Protein AF-A0A4Q3DGG6-F1 (afdb_monomer)

pLDDT: mean 97.11, std 3.35, range [78.25, 98.94]

Solvent-accessible surface area (backbone atoms only — not comparable to full-atom values): 13927 Å²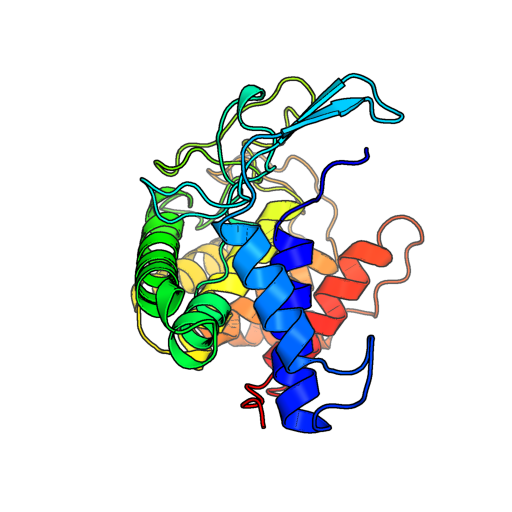 total; per-residue (Å²): 131,91,75,69,56,45,52,57,55,54,52,49,28,52,51,22,30,30,42,7,30,75,71,42,63,54,67,79,90,46,20,21,47,63,49,18,41,53,48,52,49,39,40,62,63,33,63,79,44,75,48,81,50,102,84,44,77,47,52,35,38,24,33,40,41,82,90,69,33,36,66,27,48,45,28,40,48,93,80,68,69,37,21,31,57,44,56,46,48,34,50,56,24,49,50,37,34,74,68,40,56,79,93,48,13,68,54,25,44,47,24,20,56,37,35,60,57,37,52,71,47,32,25,32,93,74,35,38,32,29,22,24,21,18,36,90,82,19,50,61,33,81,42,91,92,43,73,61,24,47,19,24,29,83,56,22,43,42,31,55,26,35,45,10,50,23,28,62,75,63,68,80,50,75,64,37,25,53,42,28,37,25,35,53,50,45,45,51,76,54,33,81,91,60,32,48,57,22,25,44,37,86,61,81,47,73,78,33,68,53,70,45,60,24,49,48,14,22,55,19,27,17,42,57,32,25,83,54,91,59,32,63,56,33,44,49,48,40,71,71,49,74,82,54,72,53,86,93,48,24,64,63,22,32,51,34,33,54,51,25,50,28,51,73,67,70,66,62,73,93,41,71,63,108

Sequence (274 aa):
EETPAPDGEEYFVMALYFASGRWGNGKGIYNYHAWADKILTAIRHHPYKSGKTKFGNRNISAMVNEAHKMIRFVPGIDGGDFTDPSYHLPAFYELWSRWGPKADRAFWAAAADSSRNYFQKATNPETGLAPDYGNFDGTPHYVEWNKSAVNFSFDSWRTASNWSVDWSWWHKDPREQQLSNKIQTFFALKGIDSYGCQFTLDGRETLDNRHAGGLIASNAVTALAADNPFAKNYVAALWNAPVPQILVERYYDGLLYLMSMLHCSGRYRIYQPK

Nearest PDB structures (foldseek):
  6g09-assembly1_A  TM=9.887E-01  e=1.352E-28  Teredinibacter turnerae T7901
  6g0n-assembly1_A  TM=9.883E-01  e=2.400E-28  Teredinibacter turnerae T7901
  6shy-assembly2_B  TM=9.379E-01  e=6.039E-26  Paenibacillus barcinonensis
  6srd-assembly2_B  TM=9.387E-01  e=1.253E-25  Paenibacillus barcinonensis
  6sud-assembly2_B  TM=9.429E-01  e=1.714E-25  Paenibacillus barcinonensis

Structure (mmCIF, N/CA/C/O backbone):
data_AF-A0A4Q3DGG6-F1
#
_entry.id   AF-A0A4Q3DGG6-F1
#
loop_
_atom_site.group_PDB
_atom_site.id
_atom_site.type_symbol
_atom_site.label_atom_id
_atom_site.label_alt_id
_atom_site.label_comp_id
_atom_site.label_asym_id
_atom_site.label_entity_id
_atom_site.label_seq_id
_atom_site.pdbx_PDB_ins_code
_atom_site.Cartn_x
_atom_site.Cartn_y
_atom_site.Cartn_z
_atom_site.occupancy
_atom_site.B_iso_or_equiv
_atom_site.auth_seq_id
_atom_site.auth_comp_id
_atom_site.auth_asym_id
_atom_site.auth_atom_id
_atom_site.pdbx_PDB_model_num
ATOM 1 N N . GLU A 1 1 ? 10.151 17.911 -6.060 1.00 81.75 1 GLU A N 1
ATOM 2 C CA . GLU A 1 1 ? 11.040 16.744 -5.963 1.00 81.75 1 GLU A CA 1
ATOM 3 C C . GLU A 1 1 ? 11.194 16.111 -7.350 1.00 81.75 1 GLU A C 1
ATOM 5 O O . GLU A 1 1 ? 10.295 16.290 -8.166 1.00 81.75 1 GLU A O 1
ATOM 10 N N . GLU A 1 2 ? 12.328 15.469 -7.648 1.00 85.44 2 GLU A N 1
ATOM 11 C CA . GLU A 1 2 ? 12.555 14.686 -8.886 1.00 85.44 2 GLU A CA 1
ATOM 12 C C . GLU A 1 2 ? 12.882 13.208 -8.581 1.00 85.44 2 GLU A C 1
ATOM 14 O O . GLU A 1 2 ? 13.130 12.427 -9.498 1.00 85.44 2 GLU A O 1
ATOM 19 N N . THR A 1 3 ? 12.863 12.808 -7.304 1.00 89.19 3 THR A N 1
ATOM 20 C CA . THR A 1 3 ? 12.853 11.400 -6.894 1.00 89.19 3 THR A CA 1
ATOM 21 C C . THR A 1 3 ? 11.432 10.824 -6.903 1.00 89.19 3 THR A C 1
ATOM 23 O O . THR A 1 3 ? 10.483 11.542 -6.582 1.00 89.19 3 THR A O 1
ATOM 26 N N . PRO A 1 4 ? 11.274 9.537 -7.242 1.00 94.00 4 PRO A N 1
ATOM 27 C CA . PRO A 1 4 ? 9.979 8.862 -7.250 1.00 94.00 4 PRO A CA 1
ATOM 28 C C . PRO A 1 4 ? 9.482 8.521 -5.835 1.00 94.00 4 PRO A C 1
ATOM 30 O O . PRO A 1 4 ? 10.284 8.434 -4.900 1.00 94.00 4 PRO A O 1
ATOM 33 N N . ALA A 1 5 ? 8.172 8.292 -5.725 1.00 96.81 5 ALA A N 1
ATOM 34 C CA . ALA A 1 5 ? 7.508 7.643 -4.595 1.00 96.81 5 ALA A CA 1
ATOM 35 C C . ALA A 1 5 ? 7.192 6.195 -5.023 1.00 96.81 5 ALA A C 1
ATOM 37 O O . ALA A 1 5 ? 6.355 6.025 -5.912 1.00 96.81 5 ALA A O 1
ATOM 38 N N . PRO A 1 6 ? 7.898 5.179 -4.485 1.00 98.56 6 PRO A N 1
ATOM 39 C CA . PRO A 1 6 ? 7.891 3.825 -5.035 1.00 98.56 6 PRO A CA 1
ATOM 40 C C . PRO A 1 6 ? 6.523 3.156 -5.159 1.00 98.56 6 PRO A C 1
ATOM 42 O O . PRO A 1 6 ? 6.333 2.414 -6.120 1.00 98.56 6 PRO A O 1
ATOM 45 N N . ASP A 1 7 ? 5.559 3.444 -4.280 1.00 98.69 7 ASP A N 1
ATOM 46 C CA . ASP A 1 7 ? 4.184 2.939 -4.408 1.00 98.69 7 ASP A CA 1
ATOM 47 C C . ASP A 1 7 ? 3.559 3.293 -5.765 1.00 98.69 7 ASP A C 1
ATOM 49 O O . ASP A 1 7 ? 2.878 2.471 -6.385 1.00 98.69 7 ASP A O 1
ATOM 53 N N . GLY A 1 8 ? 3.854 4.482 -6.291 1.00 98.62 8 GLY A N 1
ATOM 54 C CA . GLY A 1 8 ? 3.473 4.885 -7.640 1.00 98.62 8 GLY A CA 1
ATOM 55 C C . GLY A 1 8 ? 3.970 3.902 -8.702 1.00 98.62 8 GLY A C 1
ATOM 56 O O . GLY A 1 8 ? 3.179 3.417 -9.517 1.00 98.62 8 GLY A O 1
ATOM 57 N N . GLU A 1 9 ? 5.262 3.567 -8.697 1.00 98.81 9 GLU A N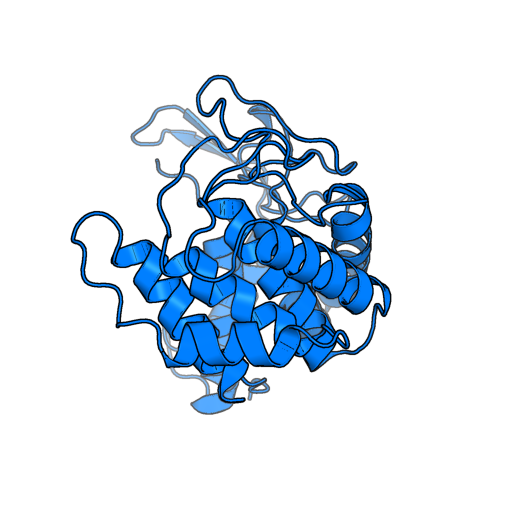 1
ATOM 58 C CA . GLU A 1 9 ? 5.837 2.586 -9.620 1.00 98.81 9 GLU A CA 1
ATOM 59 C C . GLU A 1 9 ? 5.247 1.181 -9.448 1.00 98.81 9 GLU A C 1
ATOM 61 O O . GLU A 1 9 ? 5.008 0.501 -10.450 1.00 98.81 9 GLU A O 1
ATOM 66 N N . GLU A 1 10 ? 4.949 0.755 -8.220 1.00 98.94 10 GLU A N 1
ATOM 67 C CA . GLU A 1 10 ? 4.315 -0.539 -7.952 1.00 98.94 10 GLU A CA 1
ATOM 68 C C . GLU A 1 10 ? 2.914 -0.622 -8.581 1.00 98.94 10 GLU A C 1
ATOM 70 O O . GLU A 1 10 ? 2.590 -1.578 -9.300 1.00 98.94 10 GLU A O 1
ATOM 75 N N . TYR A 1 11 ? 2.095 0.419 -8.404 1.00 98.88 11 TYR A N 1
ATOM 76 C CA . TYR A 1 11 ? 0.781 0.508 -9.041 1.00 98.88 11 TYR A CA 1
ATOM 77 C C . TYR A 1 11 ? 0.879 0.655 -10.566 1.00 98.88 11 TYR A C 1
ATOM 79 O O . TYR A 1 11 ? 0.078 0.040 -11.277 1.00 98.88 11 TYR A O 1
ATOM 87 N N . PHE A 1 12 ? 1.862 1.394 -11.098 1.00 98.88 12 PHE A N 1
ATOM 88 C CA . PHE A 1 12 ? 2.088 1.480 -12.546 1.00 98.88 12 PHE A CA 1
ATOM 89 C C . PHE A 1 12 ? 2.406 0.115 -13.152 1.00 98.88 12 PHE A C 1
ATOM 91 O O . PHE A 1 12 ? 1.777 -0.273 -14.140 1.00 98.88 12 PHE A O 1
ATOM 98 N N . VAL A 1 13 ? 3.343 -0.635 -12.564 1.00 98.88 13 VAL A N 1
ATOM 99 C CA . VAL A 1 13 ? 3.694 -1.984 -13.028 1.00 98.88 13 VAL A CA 1
ATOM 100 C C . VAL A 1 13 ? 2.461 -2.881 -13.026 1.00 98.88 13 VAL A C 1
ATOM 102 O O . VAL A 1 13 ? 2.162 -3.531 -14.033 1.00 98.88 13 VAL A O 1
ATOM 105 N N . MET A 1 14 ? 1.713 -2.905 -11.920 1.00 98.88 14 MET A N 1
ATOM 106 C CA . MET A 1 14 ? 0.567 -3.799 -11.805 1.00 98.88 14 MET A CA 1
ATOM 107 C C . MET A 1 14 ? -0.557 -3.431 -12.782 1.00 98.88 14 MET A C 1
ATOM 109 O O . MET A 1 14 ? -1.105 -4.305 -13.462 1.00 98.88 14 MET A O 1
ATOM 113 N N . ALA A 1 15 ? -0.857 -2.137 -12.920 1.00 98.81 15 ALA A N 1
ATOM 114 C CA . ALA A 1 15 ? -1.844 -1.646 -13.873 1.00 98.81 15 ALA A CA 1
ATOM 115 C C . ALA A 1 15 ? -1.456 -1.966 -15.326 1.00 98.81 15 ALA A C 1
ATOM 117 O O . ALA A 1 15 ? -2.324 -2.336 -16.116 1.00 98.81 15 ALA A O 1
ATOM 118 N N . LEU A 1 16 ? -0.169 -1.886 -15.681 1.00 98.94 16 LEU A N 1
ATOM 119 C CA . LEU A 1 16 ? 0.326 -2.235 -17.015 1.00 98.94 16 LEU A CA 1
ATOM 120 C C . LEU A 1 16 ? 0.215 -3.740 -17.305 1.00 98.94 16 LEU A C 1
ATOM 122 O O . LEU A 1 16 ? -0.245 -4.121 -18.384 1.00 98.94 16 LEU A O 1
ATOM 126 N N . TYR A 1 17 ? 0.551 -4.610 -16.349 1.00 98.88 17 TYR A N 1
ATOM 127 C CA . TYR A 1 17 ? 0.298 -6.049 -16.495 1.00 98.88 17 TYR A CA 1
ATOM 128 C C . TYR A 1 17 ? -1.199 -6.340 -16.686 1.00 98.88 17 TYR A C 1
ATOM 130 O O . TYR A 1 17 ? -1.569 -7.093 -17.590 1.00 98.88 17 TYR A O 1
ATOM 138 N N . PHE A 1 18 ? -2.079 -5.703 -15.908 1.00 98.88 18 PHE A N 1
ATOM 139 C CA . PHE A 1 18 ? -3.526 -5.852 -16.093 1.00 98.88 18 PHE A CA 1
ATOM 140 C C . PHE A 1 18 ? -4.015 -5.290 -17.433 1.00 98.88 18 PHE A C 1
ATOM 142 O O . PHE A 1 18 ? -4.874 -5.906 -18.065 1.00 98.88 18 PHE A O 1
ATOM 149 N N . ALA A 1 19 ? -3.457 -4.177 -17.913 1.00 98.81 19 ALA A N 1
ATOM 150 C CA . ALA A 1 19 ? -3.763 -3.626 -19.232 1.00 98.81 19 ALA A CA 1
ATOM 151 C C . ALA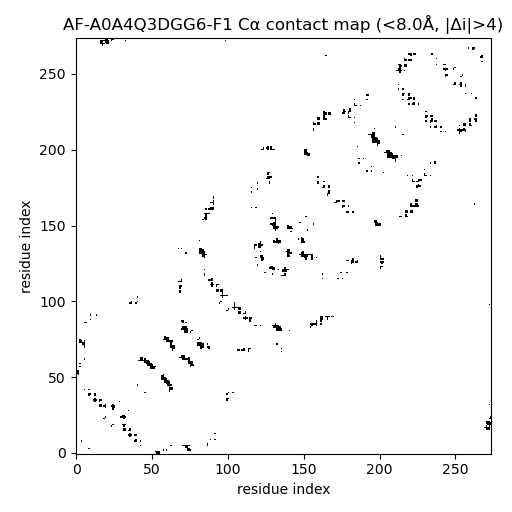 A 1 19 ? -3.382 -4.605 -20.354 1.00 98.81 19 ALA A C 1
ATOM 153 O O . ALA A 1 19 ? -4.203 -4.858 -21.236 1.00 98.81 19 ALA A O 1
ATOM 154 N N . SER A 1 20 ? -2.205 -5.239 -20.269 1.00 98.69 20 SER A N 1
ATOM 155 C CA . SER A 1 20 ? -1.812 -6.336 -21.169 1.00 98.69 20 SER A CA 1
ATOM 156 C C . SER A 1 20 ? -2.845 -7.470 -21.153 1.00 98.69 20 SER A C 1
ATOM 158 O O . SER A 1 20 ? -3.309 -7.913 -22.205 1.00 98.69 20 SER A O 1
ATOM 160 N N . GLY A 1 21 ? -3.290 -7.897 -19.969 1.00 98.50 21 GLY A N 1
ATOM 161 C CA . GLY A 1 21 ? -4.278 -8.969 -19.841 1.00 98.50 21 GLY A CA 1
ATOM 162 C C . GLY A 1 21 ? -5.648 -8.620 -20.424 1.00 98.50 21 GLY A C 1
ATOM 163 O O 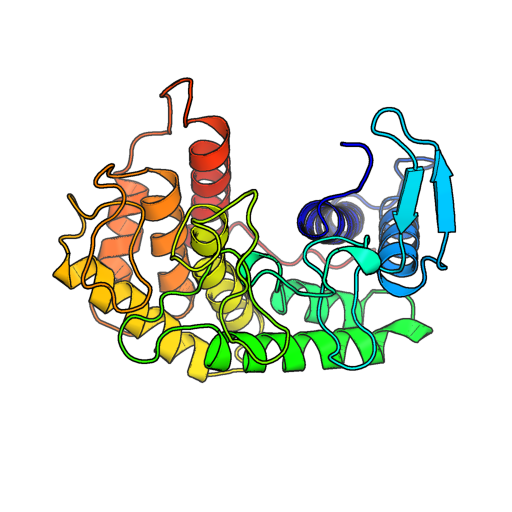. GLY A 1 21 ? -6.280 -9.426 -21.115 1.00 98.50 21 GLY A O 1
ATOM 164 N N . ARG A 1 22 ? -6.115 -7.390 -20.193 1.00 98.31 22 ARG A N 1
ATOM 165 C CA . ARG A 1 22 ? -7.431 -6.940 -20.666 1.00 98.31 22 ARG A CA 1
ATOM 166 C C . ARG A 1 22 ? -7.447 -6.614 -22.151 1.00 98.31 22 ARG A C 1
ATOM 168 O O . ARG A 1 22 ? -8.387 -7.010 -22.840 1.00 98.31 22 ARG A O 1
ATOM 175 N N . TRP A 1 23 ? -6.432 -5.914 -22.640 1.00 98.44 23 TRP A N 1
ATOM 176 C CA . TRP A 1 23 ? -6.459 -5.267 -23.953 1.00 98.44 23 TRP A CA 1
ATOM 177 C C . TRP A 1 23 ? -5.407 -5.798 -24.931 1.00 98.44 23 TRP A C 1
ATOM 179 O O . TRP A 1 23 ? -5.490 -5.502 -26.119 1.00 98.44 23 TRP A O 1
ATOM 189 N N . GLY A 1 24 ? -4.472 -6.635 -24.476 1.00 98.31 24 GLY A N 1
ATOM 190 C CA . GLY A 1 24 ? -3.315 -7.047 -25.270 1.00 98.31 24 GLY A CA 1
ATOM 191 C C . GLY A 1 24 ? -2.273 -5.932 -25.389 1.00 98.31 24 GLY A C 1
ATOM 192 O O . GLY A 1 24 ? -2.461 -4.828 -24.885 1.00 98.31 24 GLY A O 1
ATOM 193 N N . ASN A 1 25 ? -1.155 -6.222 -26.054 1.00 98.62 25 ASN A N 1
ATOM 194 C CA . ASN A 1 25 ? -0.031 -5.293 -26.176 1.00 98.62 25 ASN A CA 1
ATOM 195 C C . ASN A 1 25 ? -0.049 -4.556 -27.523 1.00 98.62 25 ASN A C 1
ATOM 197 O O . ASN A 1 25 ? -0.099 -5.179 -28.584 1.00 98.62 25 ASN A O 1
ATOM 201 N N . GLY A 1 26 ? 0.025 -3.225 -27.474 1.00 97.88 26 GLY A N 1
ATOM 202 C CA . GLY A 1 26 ? 0.207 -2.359 -28.639 1.00 97.88 26 GLY A CA 1
ATOM 203 C C . GLY A 1 26 ? 1.683 -2.139 -29.001 1.00 97.88 26 GLY A C 1
ATOM 204 O O . GLY A 1 26 ? 2.562 -2.933 -28.672 1.00 97.88 26 GLY A O 1
ATOM 205 N N . LYS A 1 27 ? 1.975 -1.023 -29.682 1.00 97.69 27 LYS A N 1
ATOM 206 C CA . LYS A 1 27 ? 3.342 -0.600 -30.046 1.00 97.69 27 LYS A CA 1
ATOM 207 C C . LYS A 1 27 ? 3.827 0.548 -29.154 1.00 97.69 27 LYS A C 1
ATOM 209 O O . LYS A 1 27 ? 3.023 1.306 -28.615 1.00 97.69 27 LYS A O 1
ATOM 214 N N . GLY A 1 28 ? 5.147 0.721 -29.052 1.00 97.44 28 GLY A N 1
ATOM 215 C CA . GLY A 1 28 ? 5.758 1.849 -28.339 1.00 97.44 28 GLY A CA 1
ATOM 216 C C . GLY A 1 28 ? 5.342 1.901 -26.868 1.00 97.44 28 GLY A C 1
ATOM 217 O O . GLY A 1 28 ? 5.496 0.918 -26.147 1.00 97.44 28 GLY A O 1
ATOM 218 N N . ILE A 1 29 ? 4.793 3.036 -26.427 1.00 97.75 29 ILE A N 1
ATOM 219 C CA . ILE A 1 29 ? 4.310 3.220 -25.046 1.00 97.75 29 ILE A CA 1
ATOM 220 C C . ILE A 1 29 ? 3.084 2.363 -24.696 1.00 97.75 29 ILE A C 1
ATOM 222 O O . ILE A 1 29 ? 2.804 2.156 -23.523 1.00 97.75 29 ILE A O 1
ATOM 226 N N . TYR A 1 30 ? 2.385 1.818 -25.697 1.00 98.06 30 TYR A N 1
ATOM 227 C CA . TYR A 1 30 ? 1.222 0.945 -25.502 1.00 98.06 30 TYR A CA 1
ATOM 228 C C . TYR A 1 30 ? 1.581 -0.546 -25.475 1.00 98.06 30 TYR A C 1
ATOM 230 O O . TYR A 1 30 ? 0.691 -1.390 -25.399 1.00 98.06 30 TYR A O 1
ATOM 238 N N . ASN A 1 31 ? 2.868 -0.903 -25.546 1.00 98.50 31 ASN A N 1
ATOM 239 C CA . ASN A 1 31 ? 3.298 -2.265 -25.242 1.00 98.50 31 ASN A CA 1
ATOM 240 C C . ASN A 1 31 ? 3.355 -2.447 -23.716 1.00 98.50 31 ASN A C 1
ATOM 242 O O . ASN A 1 31 ? 4.422 -2.340 -23.109 1.00 98.50 31 ASN A O 1
ATOM 246 N N . TYR A 1 32 ? 2.187 -2.640 -23.098 1.00 98.81 32 TYR A N 1
ATOM 247 C CA . TYR A 1 32 ? 2.027 -2.584 -21.645 1.00 98.81 32 TYR A CA 1
ATOM 248 C C . TYR A 1 32 ? 2.903 -3.600 -20.915 1.00 98.81 32 TYR A C 1
ATOM 250 O O . TYR A 1 32 ? 3.570 -3.239 -19.951 1.00 98.81 32 TYR A O 1
ATOM 258 N N . HIS A 1 33 ? 2.961 -4.842 -21.404 1.00 98.62 33 HIS A N 1
ATOM 259 C CA . HIS A 1 33 ? 3.774 -5.894 -20.799 1.00 98.62 33 HIS A CA 1
ATOM 260 C C . HIS A 1 33 ? 5.265 -5.529 -20.800 1.00 98.62 33 HIS A C 1
ATOM 262 O O . HIS A 1 33 ? 5.918 -5.600 -19.763 1.00 98.62 33 HIS A O 1
ATOM 268 N N . ALA A 1 34 ? 5.788 -5.050 -21.934 1.00 98.44 34 ALA A N 1
ATOM 269 C CA . ALA A 1 34 ? 7.191 -4.653 -22.026 1.00 98.44 34 ALA A CA 1
ATOM 270 C C . ALA A 1 34 ? 7.530 -3.467 -21.106 1.00 98.44 34 ALA A C 1
ATOM 272 O O . ALA A 1 34 ? 8.629 -3.409 -20.554 1.00 98.44 34 ALA A O 1
ATOM 273 N N . TRP A 1 35 ? 6.602 -2.520 -20.923 1.00 98.75 35 TRP A N 1
ATOM 274 C CA . TRP A 1 35 ? 6.795 -1.421 -19.975 1.00 98.75 35 TRP A CA 1
ATOM 275 C C . TRP A 1 35 ? 6.691 -1.866 -18.520 1.00 98.75 35 TRP A C 1
ATOM 277 O O . TRP A 1 35 ? 7.496 -1.403 -17.716 1.00 98.75 35 TRP A O 1
ATOM 287 N N . ALA A 1 36 ? 5.778 -2.784 -18.195 1.00 98.81 36 ALA A N 1
ATOM 288 C CA . ALA A 1 36 ? 5.693 -3.380 -16.865 1.00 98.81 36 ALA A CA 1
ATOM 289 C C . ALA A 1 36 ? 7.015 -4.067 -16.495 1.00 98.81 36 ALA A C 1
ATOM 291 O O . ALA A 1 36 ? 7.603 -3.731 -15.471 1.00 98.81 36 ALA A O 1
ATOM 292 N N . ASP A 1 37 ? 7.542 -4.927 -17.375 1.00 98.75 37 ASP A N 1
ATOM 293 C CA . ASP A 1 37 ? 8.832 -5.597 -17.176 1.00 98.75 37 ASP A CA 1
ATOM 294 C C . ASP A 1 37 ? 9.977 -4.593 -17.018 1.00 98.75 37 ASP A C 1
ATOM 296 O O . ASP A 1 37 ? 10.785 -4.706 -16.099 1.00 98.75 37 ASP A O 1
ATOM 300 N N . LYS A 1 38 ? 10.039 -3.573 -17.883 1.00 98.75 38 LYS A N 1
ATOM 301 C CA . LYS A 1 38 ? 11.100 -2.562 -17.836 1.00 98.75 38 LYS A CA 1
ATOM 302 C C . LYS A 1 38 ? 11.092 -1.775 -16.526 1.00 98.75 38 LYS A C 1
ATOM 304 O O . LYS A 1 38 ? 12.158 -1.546 -15.955 1.00 98.75 38 LYS A O 1
ATOM 309 N N . ILE A 1 39 ? 9.916 -1.339 -16.074 1.00 98.81 39 ILE A N 1
ATOM 310 C CA . ILE A 1 39 ? 9.780 -0.588 -14.822 1.00 98.81 39 ILE A CA 1
ATOM 311 C C . ILE A 1 39 ? 10.087 -1.512 -13.644 1.00 98.81 39 ILE A C 1
ATOM 313 O O . ILE A 1 39 ? 10.908 -1.150 -12.812 1.00 98.81 39 ILE A O 1
ATOM 317 N N . LEU A 1 40 ? 9.540 -2.729 -13.614 1.00 98.88 40 LEU A N 1
ATOM 318 C CA . LEU A 1 40 ? 9.777 -3.688 -12.535 1.00 98.88 40 LEU A CA 1
ATOM 319 C C . LEU A 1 40 ? 11.258 -4.081 -12.402 1.00 98.88 40 LEU A C 1
ATOM 321 O O . LEU A 1 40 ? 11.795 -4.149 -11.296 1.00 98.88 40 LEU A O 1
ATOM 325 N N . THR A 1 41 ? 11.951 -4.275 -13.526 1.00 98.75 41 THR A N 1
ATOM 326 C CA . THR A 1 41 ? 13.407 -4.455 -13.542 1.00 98.75 41 THR A CA 1
ATOM 327 C C . THR A 1 41 ? 14.120 -3.223 -12.987 1.00 98.75 41 THR A C 1
ATOM 329 O O . THR A 1 41 ? 15.079 -3.382 -12.239 1.00 98.75 41 THR A O 1
ATOM 332 N N . ALA A 1 42 ? 13.675 -2.001 -13.297 1.00 98.44 42 ALA A N 1
ATOM 333 C CA . ALA A 1 42 ? 14.276 -0.786 -12.747 1.00 98.44 42 ALA A CA 1
ATOM 334 C C . ALA A 1 42 ? 14.024 -0.635 -11.236 1.00 98.44 42 ALA A C 1
ATOM 336 O O . ALA A 1 42 ? 14.962 -0.309 -10.515 1.00 98.44 42 ALA A O 1
ATOM 337 N N . ILE A 1 43 ? 12.818 -0.945 -10.743 1.00 98.75 43 ILE A N 1
ATOM 338 C CA . ILE A 1 43 ? 12.493 -0.969 -9.304 1.00 98.75 43 ILE A CA 1
ATOM 339 C C . ILE A 1 43 ? 13.548 -1.788 -8.544 1.00 98.75 43 ILE A C 1
ATOM 341 O O . ILE A 1 43 ? 14.058 -1.339 -7.517 1.00 98.75 43 ILE A O 1
ATOM 345 N N . ARG A 1 44 ? 13.930 -2.960 -9.070 1.00 98.50 44 ARG A N 1
ATOM 346 C CA . ARG A 1 44 ? 14.886 -3.861 -8.413 1.00 98.50 44 ARG A CA 1
ATOM 347 C C . ARG A 1 44 ? 16.361 -3.569 -8.708 1.00 98.50 44 ARG A C 1
ATOM 349 O O . ARG A 1 44 ? 17.190 -3.663 -7.811 1.00 98.50 44 ARG A O 1
ATOM 356 N N . HIS A 1 45 ? 16.696 -3.246 -9.954 1.00 98.25 45 HIS A N 1
ATOM 357 C CA . HIS A 1 45 ? 18.080 -3.239 -10.450 1.00 98.25 45 HIS A CA 1
ATOM 358 C C . HIS A 1 45 ? 18.602 -1.853 -10.821 1.00 98.25 45 HIS A C 1
ATOM 360 O O . HIS A 1 45 ? 19.656 -1.756 -11.453 1.00 98.25 45 HIS A O 1
ATOM 366 N N . HIS A 1 46 ? 17.891 -0.769 -10.486 1.00 97.00 46 HIS A N 1
ATOM 367 C CA . HIS A 1 46 ? 18.408 0.568 -10.763 1.00 97.00 46 HIS A CA 1
ATOM 368 C C . HIS A 1 46 ? 19.764 0.749 -10.054 1.00 97.00 46 HIS A C 1
ATOM 370 O O . HIS A 1 46 ? 19.835 0.652 -8.826 1.00 97.00 46 HIS A O 1
ATOM 376 N N . PRO A 1 47 ? 20.855 1.010 -10.797 1.00 95.25 47 PRO A N 1
ATOM 377 C CA . PRO A 1 47 ? 22.169 1.135 -10.190 1.00 95.25 47 PRO A CA 1
ATOM 378 C C . PRO A 1 47 ? 22.228 2.403 -9.343 1.00 95.25 47 PRO A C 1
ATOM 380 O O . PRO A 1 47 ? 21.485 3.357 -9.585 1.00 95.25 47 PRO A O 1
ATOM 383 N N . TYR A 1 48 ? 23.155 2.455 -8.392 1.00 94.81 48 TYR A N 1
ATOM 384 C CA . TYR A 1 48 ? 23.422 3.704 -7.693 1.00 94.81 48 TYR A CA 1
ATOM 385 C C . TYR A 1 48 ? 23.824 4.791 -8.703 1.00 94.81 48 TYR A C 1
ATOM 387 O O . TYR A 1 48 ? 24.736 4.595 -9.512 1.00 94.81 48 TYR A O 1
ATOM 395 N N . LYS A 1 49 ? 23.134 5.932 -8.682 1.00 94.19 49 LYS A N 1
ATOM 396 C CA . LYS A 1 49 ? 23.423 7.088 -9.535 1.00 94.19 49 LYS A CA 1
ATOM 397 C C . LYS A 1 49 ? 23.405 8.362 -8.717 1.00 94.19 49 LYS A C 1
ATOM 399 O O . LYS A 1 49 ? 22.453 8.611 -7.984 1.00 94.19 49 LYS A O 1
ATOM 404 N N . SER A 1 50 ? 24.421 9.189 -8.935 1.00 94.44 50 SER A N 1
ATOM 405 C CA . SER A 1 50 ? 24.475 10.567 -8.462 1.00 94.44 50 SER A CA 1
ATOM 406 C C . SER A 1 50 ? 24.223 11.518 -9.627 1.00 94.44 50 SER A C 1
ATOM 408 O O . SER A 1 50 ? 24.764 11.319 -10.718 1.00 94.44 50 SER A O 1
ATOM 410 N N . GLY A 1 51 ? 23.400 12.542 -9.423 1.00 92.00 51 GLY A N 1
ATOM 411 C CA . GLY A 1 51 ? 23.092 13.512 -10.468 1.00 92.00 51 GLY A CA 1
ATOM 412 C C . GLY A 1 51 ? 22.458 14.792 -9.944 1.00 92.00 51 GLY A C 1
ATOM 413 O O . GLY A 1 51 ? 21.862 14.826 -8.867 1.00 92.00 51 GLY A O 1
ATOM 414 N N . LYS A 1 52 ? 22.589 15.865 -10.729 1.00 94.44 52 LYS A N 1
ATOM 415 C CA . LYS A 1 52 ? 21.953 17.152 -10.441 1.00 94.44 52 LYS A CA 1
ATOM 416 C C . LYS A 1 52 ? 20.479 17.109 -10.842 1.00 94.44 52 LYS A C 1
ATOM 418 O O . LYS A 1 52 ? 20.159 16.783 -11.981 1.00 94.44 52 LYS A O 1
ATOM 423 N N . THR A 1 53 ? 19.617 17.503 -9.917 1.00 92.69 53 THR A N 1
ATOM 424 C CA . THR A 1 53 ? 18.175 17.705 -10.111 1.00 92.69 53 THR A CA 1
ATOM 425 C C . THR A 1 53 ? 17.839 19.189 -9.972 1.00 92.69 53 THR A C 1
ATOM 427 O O . THR A 1 53 ? 18.674 19.992 -9.531 1.00 92.69 53 THR A O 1
ATOM 430 N N . LYS A 1 54 ? 16.596 19.571 -10.272 1.00 93.44 54 LYS A N 1
ATOM 431 C CA . LYS A 1 54 ? 16.074 20.915 -9.950 1.00 93.44 54 LYS A CA 1
ATOM 432 C C . LYS A 1 54 ? 16.100 21.227 -8.450 1.00 93.44 54 LYS A C 1
ATOM 434 O O . LYS A 1 54 ? 16.068 22.395 -8.077 1.00 93.44 54 LYS A O 1
ATOM 439 N N . PHE A 1 55 ? 16.195 20.203 -7.603 1.00 89.75 55 PHE A N 1
ATOM 440 C CA . PHE A 1 55 ? 16.183 20.303 -6.143 1.00 89.75 55 PHE A CA 1
ATOM 441 C C . PHE A 1 55 ? 17.565 20.034 -5.518 1.00 89.75 55 PHE A C 1
ATOM 443 O O . PHE A 1 55 ? 17.669 19.736 -4.327 1.00 89.75 55 PHE A O 1
ATOM 450 N N . GLY A 1 56 ? 18.635 20.143 -6.316 1.00 90.38 56 GLY A N 1
ATOM 451 C CA . GLY A 1 56 ? 20.019 19.906 -5.900 1.00 90.38 56 GLY A CA 1
ATOM 452 C C . GLY A 1 56 ? 20.542 18.536 -6.327 1.00 90.38 56 GLY A C 1
ATOM 453 O O . GLY A 1 56 ? 19.911 17.830 -7.112 1.00 90.38 56 GLY A O 1
ATOM 454 N N . ASN A 1 57 ? 21.718 18.148 -5.844 1.00 92.00 57 ASN A N 1
ATOM 455 C CA . ASN A 1 57 ? 22.223 16.808 -6.130 1.00 92.00 57 ASN A CA 1
ATOM 456 C C . ASN A 1 57 ? 21.361 15.757 -5.418 1.00 92.00 57 ASN A C 1
ATOM 458 O O . ASN A 1 57 ? 20.905 15.960 -4.290 1.00 92.00 57 ASN A O 1
ATOM 462 N N . ARG A 1 58 ? 21.118 14.646 -6.106 1.00 92.00 58 ARG A N 1
ATOM 463 C CA . ARG A 1 58 ? 20.447 13.464 -5.575 1.00 92.00 58 ARG A CA 1
ATOM 464 C C . ARG A 1 58 ? 21.300 12.245 -5.869 1.00 92.00 58 ARG A C 1
ATOM 466 O O . ARG A 1 58 ? 21.883 12.136 -6.947 1.00 92.00 58 ARG A O 1
ATOM 473 N N . ASN A 1 59 ? 21.305 11.334 -4.911 1.00 92.94 59 ASN A N 1
ATOM 474 C CA . ASN A 1 59 ? 21.847 9.999 -5.049 1.00 92.94 59 ASN A CA 1
ATOM 475 C C . ASN A 1 59 ? 20.674 9.033 -4.941 1.00 92.94 59 ASN A C 1
ATOM 477 O O . ASN A 1 59 ? 19.917 9.113 -3.978 1.00 92.94 59 ASN A O 1
ATOM 481 N N . ILE A 1 60 ? 20.486 8.172 -5.934 1.00 94.12 60 ILE A N 1
ATOM 482 C CA . ILE A 1 60 ? 19.378 7.214 -5.973 1.00 94.12 60 ILE A CA 1
ATOM 483 C C . ILE A 1 60 ? 19.897 5.813 -6.269 1.00 94.12 60 ILE A C 1
ATOM 485 O O . ILE A 1 60 ? 20.878 5.650 -6.991 1.00 94.12 60 ILE A O 1
ATOM 489 N N . SER A 1 61 ? 19.216 4.808 -5.737 1.00 95.38 61 SER A N 1
ATOM 490 C CA . SER A 1 61 ? 19.476 3.387 -5.962 1.00 95.38 61 SER A CA 1
ATOM 491 C C . SER A 1 61 ? 18.182 2.673 -6.376 1.00 95.38 61 SER A C 1
ATOM 493 O O . SER A 1 61 ? 17.191 3.317 -6.720 1.00 95.38 61 SER A O 1
ATOM 495 N N . ALA A 1 62 ? 18.185 1.344 -6.353 1.00 97.56 62 ALA A N 1
ATOM 496 C CA . ALA A 1 62 ? 16.978 0.536 -6.463 1.00 97.56 62 ALA A CA 1
ATOM 497 C C . ALA A 1 62 ? 15.927 0.956 -5.421 1.00 97.56 62 ALA A C 1
ATOM 499 O O . ALA A 1 62 ? 16.258 1.395 -4.317 1.00 97.56 62 ALA A O 1
ATOM 500 N N . MET A 1 63 ? 14.654 0.770 -5.748 1.00 98.50 63 MET A N 1
ATOM 501 C CA . MET A 1 63 ? 13.526 1.051 -4.855 1.00 98.50 63 MET A CA 1
ATOM 502 C C . MET A 1 63 ? 13.292 -0.057 -3.832 1.00 98.50 63 MET A C 1
ATOM 504 O O . MET A 1 63 ? 12.432 0.088 -2.979 1.00 98.50 63 MET A O 1
ATOM 508 N N . VAL A 1 64 ? 14.053 -1.149 -3.884 1.00 98.62 64 VAL A N 1
ATOM 509 C CA . VAL A 1 64 ? 13.981 -2.239 -2.907 1.00 98.62 64 VAL A CA 1
ATOM 510 C C . VAL A 1 64 ? 15.287 -2.386 -2.142 1.00 98.62 64 VAL A C 1
ATOM 512 O O . VAL A 1 64 ? 16.380 -2.193 -2.680 1.00 98.62 64 VAL A O 1
ATOM 515 N N . ASN A 1 65 ? 15.178 -2.793 -0.885 1.00 98.31 65 ASN A N 1
ATOM 516 C CA . ASN A 1 65 ? 16.297 -3.278 -0.105 1.00 98.31 65 ASN A CA 1
ATOM 517 C C . ASN A 1 65 ? 16.492 -4.785 -0.356 1.00 98.31 65 ASN A C 1
ATOM 519 O O . ASN A 1 65 ? 15.623 -5.607 -0.053 1.00 98.31 65 ASN A O 1
ATOM 523 N N . GLU A 1 66 ? 17.651 -5.160 -0.902 1.00 97.00 66 GLU A N 1
ATOM 524 C CA . GLU A 1 66 ? 17.964 -6.553 -1.241 1.00 97.00 66 GLU A CA 1
ATOM 525 C C . GLU A 1 66 ? 18.171 -7.452 -0.014 1.00 97.00 66 GLU A C 1
ATOM 527 O O . GLU A 1 66 ? 17.916 -8.649 -0.106 1.00 97.00 66 GLU A O 1
ATOM 532 N N . ALA A 1 67 ? 18.599 -6.936 1.137 1.00 97.56 67 ALA A N 1
ATOM 533 C CA . ALA A 1 67 ? 18.780 -7.767 2.329 1.00 97.56 67 ALA A CA 1
ATOM 534 C C . ALA A 1 67 ? 17.429 -8.138 2.958 1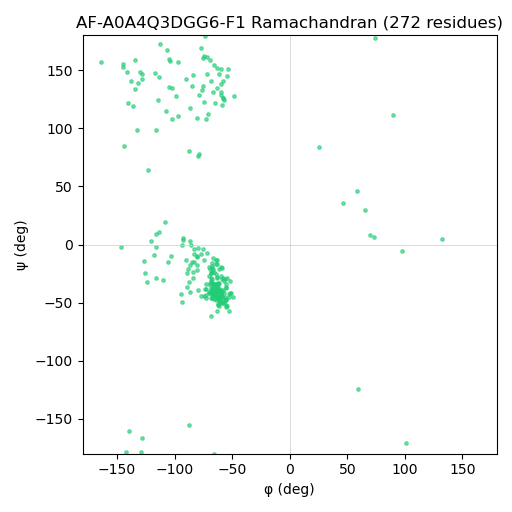.00 97.56 67 ALA A C 1
ATOM 536 O O . ALA A 1 67 ? 17.187 -9.300 3.280 1.00 97.56 67 ALA A O 1
ATOM 537 N N . HIS A 1 68 ? 16.529 -7.160 3.072 1.00 98.44 68 HIS A N 1
ATOM 538 C CA . HIS A 1 68 ? 15.219 -7.334 3.702 1.00 98.44 68 HIS A CA 1
ATOM 539 C C . HIS A 1 68 ? 14.135 -7.847 2.742 1.00 98.44 68 HIS A C 1
ATOM 541 O O . HIS A 1 68 ? 13.117 -8.374 3.194 1.00 98.44 68 HIS A O 1
ATOM 547 N N . LYS A 1 69 ? 14.359 -7.739 1.422 1.00 98.81 69 LYS A N 1
ATOM 548 C CA . LYS A 1 69 ? 13.361 -8.018 0.372 1.00 98.81 69 LYS A CA 1
ATOM 549 C C . LYS A 1 69 ? 12.117 -7.138 0.542 1.00 98.81 69 LYS A C 1
ATOM 551 O O . LYS A 1 69 ? 10.992 -7.620 0.506 1.00 98.81 69 LYS A O 1
ATOM 556 N N . MET A 1 70 ? 12.333 -5.848 0.782 1.00 98.88 70 MET A N 1
ATOM 557 C CA . MET A 1 70 ? 11.272 -4.878 1.068 1.00 98.88 70 MET A CA 1
ATOM 558 C C . MET A 1 70 ? 11.408 -3.665 0.158 1.00 98.88 70 MET A C 1
ATOM 560 O O . MET A 1 70 ? 12.527 -3.284 -0.189 1.00 98.88 70 MET A O 1
ATOM 564 N N . ILE A 1 71 ? 10.281 -3.066 -0.219 1.00 98.88 71 ILE A N 1
ATOM 565 C CA . ILE A 1 71 ? 10.253 -1.762 -0.882 1.00 98.88 71 ILE A CA 1
ATOM 566 C C . ILE A 1 71 ? 10.811 -0.689 0.068 1.00 98.88 71 ILE A C 1
ATOM 568 O O . ILE A 1 71 ? 10.779 -0.852 1.288 1.00 98.88 71 ILE A O 1
ATOM 572 N N . ARG A 1 72 ? 11.382 0.379 -0.475 1.00 98.56 72 ARG A N 1
ATOM 573 C CA . ARG A 1 72 ? 11.875 1.548 0.261 1.00 98.56 72 ARG A CA 1
ATOM 574 C C . ARG A 1 72 ? 10.830 2.653 0.244 1.00 98.56 72 ARG A C 1
ATOM 576 O O . ARG A 1 72 ? 10.047 2.736 -0.694 1.00 98.56 72 ARG A O 1
ATOM 583 N N . PHE A 1 73 ? 10.904 3.560 1.212 1.00 97.69 73 PHE A N 1
ATOM 584 C CA . PHE A 1 73 ? 10.132 4.803 1.181 1.00 97.69 73 PHE A CA 1
ATOM 585 C C . PHE A 1 73 ? 10.563 5.697 0.004 1.00 97.69 73 PHE A C 1
ATOM 587 O O . PHE A 1 73 ? 9.739 6.239 -0.719 1.00 97.69 73 PHE A O 1
ATOM 594 N N . VAL A 1 74 ? 11.873 5.809 -0.238 1.00 95.94 74 VAL A N 1
ATOM 595 C CA . VAL A 1 74 ? 12.453 6.488 -1.408 1.00 95.94 74 VAL A CA 1
ATOM 596 C C . VAL A 1 74 ? 13.725 5.766 -1.863 1.00 95.94 74 VAL A C 1
ATOM 598 O O . VAL A 1 74 ? 14.411 5.150 -1.047 1.00 95.94 74 VAL A O 1
ATOM 601 N N . PRO A 1 75 ? 14.128 5.873 -3.142 1.00 94.12 75 PRO A N 1
ATOM 602 C CA . PRO A 1 75 ? 15.382 5.278 -3.616 1.00 94.12 75 PRO A CA 1
ATOM 603 C C . PRO A 1 75 ? 16.644 6.012 -3.122 1.00 94.12 75 PRO A C 1
ATOM 605 O O . PRO A 1 75 ? 17.760 5.555 -3.380 1.00 94.12 75 PRO A O 1
ATOM 608 N N . GLY A 1 76 ? 16.496 7.162 -2.454 1.00 89.31 76 GLY A N 1
ATOM 609 C CA . GLY A 1 76 ? 17.595 7.958 -1.905 1.00 89.31 76 GLY A CA 1
ATOM 610 C C . GLY A 1 76 ? 18.127 7.405 -0.585 1.00 89.31 76 GLY A C 1
ATOM 611 O O . GLY A 1 76 ? 17.843 7.958 0.473 1.00 89.31 76 GLY A O 1
ATOM 612 N N . ILE A 1 77 ? 18.907 6.324 -0.652 1.00 82.75 77 ILE A N 1
ATOM 613 C CA . ILE A 1 77 ? 19.360 5.564 0.529 1.00 82.75 77 ILE A CA 1
ATOM 614 C C . ILE A 1 77 ? 20.190 6.381 1.530 1.00 82.75 77 ILE A C 1
ATOM 616 O O . ILE A 1 77 ? 20.142 6.105 2.725 1.00 82.75 77 ILE A O 1
ATOM 620 N N . ASP A 1 78 ? 20.875 7.429 1.069 1.00 83.38 78 ASP A N 1
ATOM 621 C CA . ASP A 1 78 ? 21.688 8.311 1.917 1.00 83.38 78 ASP A CA 1
ATOM 622 C C . ASP A 1 78 ? 20.839 9.085 2.951 1.00 83.38 78 ASP A C 1
ATOM 624 O O . ASP A 1 78 ? 21.373 9.613 3.922 1.00 83.38 78 ASP A O 1
ATOM 628 N N . GLY A 1 79 ? 19.517 9.147 2.751 1.00 78.25 79 GLY A N 1
ATOM 629 C CA . GLY A 1 79 ? 18.559 9.796 3.647 1.00 78.25 79 GLY A CA 1
ATOM 630 C C . GLY A 1 79 ? 18.031 8.927 4.793 1.00 78.25 79 GLY A C 1
ATOM 631 O O . GLY A 1 79 ? 17.173 9.411 5.526 1.00 78.25 79 GLY A O 1
ATOM 632 N N . GLY A 1 80 ? 18.505 7.683 4.954 1.00 81.12 80 GLY A N 1
ATOM 633 C CA . GLY A 1 80 ? 18.170 6.837 6.112 1.00 81.12 80 GLY A CA 1
ATOM 634 C C . GLY A 1 80 ? 17.744 5.390 5.827 1.00 81.12 80 GLY A C 1
ATOM 635 O O . GLY A 1 80 ? 17.367 4.725 6.780 1.00 81.12 80 GLY A O 1
ATOM 636 N N . ASP A 1 81 ? 17.790 4.925 4.565 1.00 94.75 81 ASP A N 1
ATOM 637 C CA . ASP A 1 81 ? 17.360 3.591 4.067 1.00 94.75 81 ASP A CA 1
ATOM 638 C C . ASP A 1 81 ? 16.280 2.886 4.927 1.00 94.75 81 ASP A C 1
ATOM 640 O O . ASP A 1 81 ? 16.585 2.043 5.770 1.00 94.75 81 ASP A O 1
ATOM 644 N N . PHE A 1 82 ? 15.010 3.234 4.697 1.00 97.81 82 PHE A N 1
ATOM 645 C CA . PHE A 1 82 ? 13.839 2.743 5.438 1.00 97.81 82 PHE A CA 1
ATOM 646 C C . PHE A 1 82 ? 12.634 2.516 4.501 1.00 97.81 82 PHE A C 1
ATOM 648 O O . PHE A 1 82 ? 12.742 2.692 3.282 1.00 97.81 82 PHE A O 1
ATOM 655 N N . THR A 1 83 ? 11.490 2.102 5.050 1.00 98.81 83 THR A N 1
ATOM 656 C CA . THR A 1 83 ? 10.271 1.745 4.307 1.00 98.81 83 THR A CA 1
ATOM 657 C C . THR A 1 83 ? 9.010 2.451 4.831 1.00 98.81 83 THR A C 1
ATOM 659 O O . THR A 1 83 ? 9.064 3.277 5.739 1.00 98.81 83 THR A O 1
ATOM 662 N N . ASP A 1 84 ? 7.871 2.146 4.225 1.00 98.81 84 ASP A N 1
ATOM 663 C CA . ASP A 1 84 ? 6.545 2.652 4.559 1.00 98.81 84 ASP A CA 1
ATOM 664 C C . ASP A 1 84 ? 5.572 1.462 4.534 1.00 98.81 84 ASP A C 1
ATOM 666 O O . ASP A 1 84 ? 5.438 0.826 3.481 1.00 98.81 84 ASP A O 1
ATOM 670 N N . PRO A 1 85 ? 4.898 1.111 5.651 1.00 98.88 85 PRO A N 1
ATOM 671 C CA . PRO A 1 85 ? 3.970 -0.019 5.698 1.00 98.88 85 PRO A CA 1
ATOM 672 C C . PRO A 1 85 ? 2.901 0.009 4.602 1.00 98.88 85 PRO A C 1
ATOM 674 O O . PRO A 1 85 ? 2.486 -1.047 4.124 1.00 98.88 85 PRO A O 1
ATOM 677 N N . SER A 1 86 ? 2.480 1.193 4.166 1.00 98.94 86 SER A N 1
ATOM 678 C CA . SER A 1 86 ? 1.465 1.361 3.134 1.00 98.94 86 SER A CA 1
ATOM 679 C C . SER A 1 86 ? 1.959 1.058 1.715 1.00 98.94 86 SER A C 1
ATOM 681 O O . SER A 1 86 ? 1.132 0.885 0.816 1.00 98.94 86 SER A O 1
ATOM 683 N N . TYR A 1 87 ? 3.276 0.936 1.504 1.00 98.94 87 TYR A N 1
ATOM 684 C CA . TYR A 1 87 ? 3.874 0.586 0.204 1.00 98.94 87 TYR A CA 1
ATOM 685 C C . TYR A 1 87 ? 4.036 -0.932 0.056 1.00 98.94 87 TYR A C 1
ATOM 687 O O . TYR A 1 87 ? 4.233 -1.455 -1.032 1.00 98.94 87 TYR A O 1
ATOM 695 N N . HIS A 1 88 ? 3.899 -1.696 1.139 1.00 98.94 88 HIS A N 1
ATOM 696 C CA . HIS A 1 88 ? 3.962 -3.149 1.063 1.00 98.94 88 HIS A CA 1
ATOM 697 C C . HIS A 1 88 ? 2.715 -3.718 0.371 1.00 98.94 88 HIS A C 1
ATOM 699 O O . HIS A 1 88 ? 1.610 -3.683 0.917 1.00 98.94 88 HIS A O 1
ATOM 705 N N . LEU A 1 89 ? 2.902 -4.290 -0.823 1.00 98.94 89 LEU A N 1
ATOM 706 C CA . LEU A 1 89 ? 1.833 -4.821 -1.679 1.00 98.94 89 LEU A CA 1
ATOM 707 C C . LEU A 1 89 ? 2.053 -6.311 -2.010 1.00 98.94 89 LEU A C 1
ATOM 709 O O . LEU A 1 89 ? 2.209 -6.668 -3.184 1.00 98.94 89 LEU A O 1
ATOM 713 N N . PRO A 1 90 ? 2.034 -7.226 -1.015 1.00 98.94 90 PRO A N 1
ATOM 714 C CA . PRO A 1 90 ? 2.280 -8.652 -1.255 1.00 98.94 90 PRO A CA 1
ATOM 715 C C . PRO A 1 90 ? 1.328 -9.260 -2.294 1.00 98.94 90 PRO A C 1
ATOM 717 O O . PRO A 1 90 ? 1.756 -10.104 -3.087 1.00 98.94 90 PRO A O 1
ATOM 720 N N . ALA A 1 91 ? 0.103 -8.732 -2.401 1.00 98.88 91 ALA A N 1
ATOM 721 C CA . ALA A 1 91 ? -0.858 -9.135 -3.419 1.00 98.88 91 ALA A CA 1
ATOM 722 C C . ALA A 1 91 ? -0.314 -8.952 -4.848 1.00 98.88 91 ALA A C 1
ATOM 724 O O . ALA A 1 91 ? -0.544 -9.799 -5.716 1.00 98.88 91 ALA A O 1
ATOM 725 N N . PHE A 1 92 ? 0.419 -7.860 -5.093 1.00 98.94 92 PHE A N 1
ATOM 726 C CA . PHE A 1 92 ? 1.057 -7.564 -6.376 1.00 98.94 92 PHE A CA 1
ATOM 727 C C . PHE A 1 92 ? 2.359 -8.344 -6.537 1.00 98.94 92 PHE A C 1
ATOM 729 O O . PHE A 1 92 ? 2.615 -8.884 -7.613 1.00 98.94 92 PHE A O 1
ATOM 736 N N . TYR A 1 93 ? 3.147 -8.490 -5.472 1.00 98.94 93 TYR A N 1
ATOM 737 C CA . TYR A 1 93 ? 4.410 -9.233 -5.513 1.00 98.94 93 TYR A CA 1
ATOM 738 C C . TYR A 1 93 ? 4.194 -10.712 -5.859 1.00 98.94 93 TYR A C 1
ATOM 740 O O . TYR A 1 93 ? 4.971 -11.300 -6.614 1.00 98.94 93 TYR A O 1
ATOM 748 N N . GLU A 1 94 ? 3.086 -11.305 -5.406 1.00 98.88 94 GLU A N 1
ATOM 749 C CA . GLU A 1 94 ? 2.643 -12.624 -5.855 1.00 98.88 94 GLU A CA 1
ATOM 750 C C . GLU A 1 94 ? 2.471 -12.657 -7.383 1.00 98.88 94 GLU A C 1
ATOM 752 O O . GLU A 1 94 ? 3.011 -13.539 -8.058 1.00 98.88 94 GLU A O 1
ATOM 757 N N . LEU A 1 95 ? 1.795 -11.675 -7.975 1.00 98.88 95 LEU A N 1
ATOM 758 C CA . LEU A 1 95 ? 1.629 -11.605 -9.429 1.00 98.88 95 LEU A CA 1
ATOM 759 C C . LEU A 1 95 ? 2.963 -11.395 -10.151 1.00 98.88 95 LEU A C 1
ATOM 761 O O . LEU A 1 95 ? 3.227 -12.054 -11.159 1.00 98.88 95 LEU A O 1
ATOM 765 N N . TRP A 1 96 ? 3.854 -10.571 -9.610 1.00 98.88 96 TRP A N 1
ATOM 766 C CA . TRP A 1 96 ? 5.183 -10.342 -10.181 1.00 98.88 96 TRP A CA 1
ATOM 767 C C . TRP A 1 96 ? 6.076 -11.581 -10.102 1.00 98.88 96 TRP A C 1
ATOM 769 O O . TRP A 1 96 ? 6.825 -11.856 -11.039 1.00 98.88 96 TR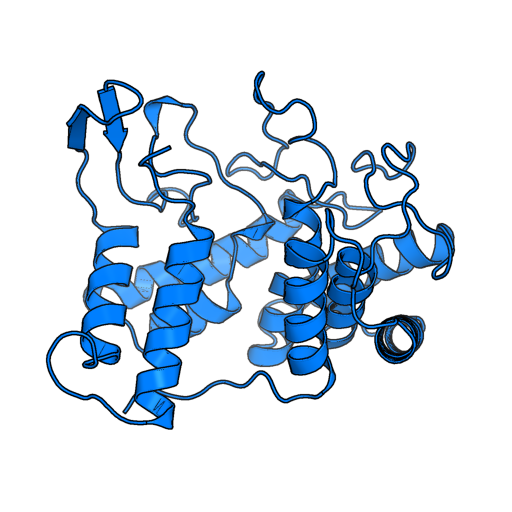P A O 1
ATOM 779 N N . SER A 1 97 ? 5.932 -12.402 -9.059 1.00 98.81 97 SER A N 1
ATOM 780 C CA . SER A 1 97 ? 6.619 -13.696 -8.969 1.00 98.81 97 SER A CA 1
ATOM 781 C C . SER A 1 97 ? 6.131 -14.717 -10.008 1.00 98.81 97 SER A C 1
ATOM 783 O O . SER A 1 97 ? 6.850 -15.658 -10.342 1.00 98.81 97 SER A O 1
ATOM 785 N N . ARG A 1 98 ? 4.935 -14.522 -10.579 1.00 98.56 98 ARG A N 1
ATOM 786 C CA . ARG A 1 98 ? 4.371 -15.379 -11.637 1.00 98.56 98 ARG A CA 1
ATOM 787 C C . ARG A 1 98 ? 4.666 -14.846 -13.035 1.00 98.56 98 ARG A C 1
ATOM 789 O O . ARG A 1 98 ? 4.990 -15.632 -13.927 1.00 98.56 98 ARG A O 1
ATOM 796 N N . TRP A 1 99 ? 4.533 -13.539 -13.238 1.00 98.38 99 TRP A N 1
ATOM 797 C CA . TRP A 1 99 ? 4.491 -12.933 -14.572 1.00 98.38 99 TRP A CA 1
ATOM 798 C C . TRP A 1 99 ? 5.720 -12.111 -14.909 1.00 98.38 99 TRP A C 1
ATOM 800 O O . TRP A 1 99 ? 6.110 -12.101 -16.071 1.00 98.38 99 TRP A O 1
ATOM 810 N N . GLY A 1 100 ? 6.362 -11.508 -13.908 1.00 98.38 100 GLY A N 1
ATOM 811 C CA . GLY A 1 100 ? 7.494 -10.623 -14.127 1.00 98.38 100 GLY A CA 1
ATOM 812 C C . GLY A 1 100 ? 8.733 -11.315 -14.695 1.00 98.38 100 GLY A C 1
ATOM 813 O O . GLY A 1 100 ? 8.734 -12.543 -14.911 1.00 98.38 100 GLY A O 1
ATOM 814 N N . PRO A 1 101 ? 9.812 -10.542 -14.916 1.00 98.62 101 PRO A N 1
ATOM 815 C CA . PRO A 1 101 ? 11.057 -11.038 -15.482 1.00 98.62 101 PRO A CA 1
ATOM 816 C C . PRO A 1 101 ? 11.526 -12.308 -14.773 1.00 98.62 101 PRO A C 1
ATOM 818 O O . PRO A 1 101 ? 11.626 -12.357 -13.548 1.00 98.62 101 PRO A O 1
ATOM 821 N N . LYS A 1 102 ? 11.814 -13.367 -15.541 1.00 98.62 102 LYS A N 1
ATOM 822 C CA . LYS A 1 102 ? 12.070 -14.712 -14.991 1.00 98.62 102 LYS A CA 1
ATOM 823 C C . LYS A 1 102 ? 13.184 -14.732 -13.935 1.00 98.62 102 LYS A C 1
ATOM 825 O O . LYS A 1 102 ? 13.064 -15.467 -12.959 1.00 98.62 102 LYS A O 1
ATOM 830 N N . ALA A 1 103 ? 14.227 -13.922 -14.119 1.00 98.50 103 ALA A N 1
ATOM 831 C CA . ALA A 1 103 ? 15.346 -13.801 -13.181 1.00 98.50 103 ALA A CA 1
ATOM 832 C C . ALA A 1 103 ? 14.948 -13.182 -11.824 1.00 98.50 103 ALA A C 1
ATOM 834 O O . ALA A 1 103 ? 15.629 -13.406 -10.825 1.00 98.50 103 ALA A O 1
ATOM 835 N N . ASP A 1 104 ? 13.829 -12.453 -11.771 1.00 98.75 104 ASP A N 1
ATOM 836 C CA . ASP A 1 104 ? 13.392 -11.694 -10.596 1.00 98.75 104 ASP A CA 1
ATOM 837 C C . ASP A 1 104 ? 12.267 -12.356 -9.806 1.00 98.75 104 ASP A C 1
ATOM 839 O O . ASP A 1 104 ? 11.976 -11.963 -8.679 1.00 98.75 104 ASP A O 1
ATOM 843 N N . ARG A 1 105 ? 11.661 -13.412 -10.348 1.00 98.81 105 ARG A N 1
ATOM 844 C CA . ARG A 1 105 ? 10.487 -14.059 -9.747 1.00 98.81 105 ARG A CA 1
ATOM 845 C C . ARG A 1 105 ? 10.714 -14.543 -8.316 1.00 98.81 105 ARG A C 1
ATOM 847 O O . ARG A 1 105 ? 9.854 -14.343 -7.465 1.00 98.81 105 ARG A O 1
ATOM 854 N N . ALA A 1 106 ? 11.877 -15.135 -8.043 1.00 98.81 106 ALA A N 1
ATOM 855 C CA . ALA A 1 106 ? 12.228 -15.609 -6.703 1.00 98.81 106 ALA A CA 1
ATOM 856 C C . ALA A 1 106 ? 12.348 -14.463 -5.684 1.00 98.81 106 ALA A C 1
ATOM 858 O O . ALA A 1 106 ? 11.977 -14.632 -4.526 1.00 98.81 106 ALA A O 1
ATOM 859 N N . PHE A 1 107 ? 12.820 -13.290 -6.118 1.00 98.88 107 PHE A N 1
ATOM 860 C CA . PHE A 1 107 ? 12.865 -12.106 -5.264 1.00 98.88 107 PHE A CA 1
ATOM 861 C C . PHE A 1 107 ? 11.457 -11.636 -4.914 1.00 98.88 107 PHE A C 1
ATOM 863 O O . PHE A 1 107 ? 11.179 -11.414 -3.744 1.00 98.88 107 PHE A O 1
ATOM 870 N N . TRP A 1 108 ? 10.558 -11.541 -5.897 1.00 98.94 108 TRP A N 1
ATOM 871 C CA . TRP A 1 108 ? 9.190 -11.078 -5.652 1.00 98.94 108 TRP A CA 1
ATOM 872 C C . TRP A 1 108 ? 8.370 -12.053 -4.806 1.00 98.94 108 TRP A C 1
ATOM 874 O O . TRP A 1 108 ? 7.589 -11.618 -3.966 1.00 98.94 108 TRP A O 1
ATOM 884 N N . ALA A 1 109 ? 8.608 -13.361 -4.944 1.00 98.94 109 ALA A N 1
ATOM 885 C CA . ALA A 1 109 ? 8.039 -14.350 -4.029 1.00 98.94 109 ALA A CA 1
ATOM 886 C C . ALA A 1 109 ? 8.509 -14.103 -2.583 1.00 98.94 109 ALA A C 1
ATOM 888 O O . ALA A 1 109 ? 7.689 -14.029 -1.672 1.00 98.94 109 ALA A O 1
ATOM 889 N N . ALA A 1 110 ? 9.815 -13.890 -2.383 1.00 98.94 110 ALA A N 1
ATOM 890 C CA . ALA A 1 110 ? 10.365 -13.569 -1.069 1.00 98.94 110 ALA A CA 1
ATOM 891 C C . ALA A 1 110 ? 9.870 -12.213 -0.536 1.00 98.94 110 ALA A C 1
ATOM 893 O O . ALA A 1 110 ? 9.613 -12.090 0.655 1.00 98.94 110 ALA A O 1
ATOM 894 N N . ALA A 1 111 ? 9.689 -11.210 -1.399 1.00 98.94 111 ALA A N 1
ATOM 895 C CA . ALA A 1 111 ? 9.172 -9.899 -1.015 1.00 98.94 111 ALA A CA 1
ATOM 896 C C . ALA A 1 111 ? 7.709 -9.957 -0.548 1.00 98.94 111 ALA A C 1
ATOM 898 O O . ALA A 1 111 ? 7.335 -9.252 0.394 1.00 98.94 111 ALA A O 1
ATOM 899 N N . ALA A 1 112 ? 6.890 -10.829 -1.151 1.00 98.94 112 ALA A N 1
ATOM 900 C CA . ALA A 1 112 ? 5.534 -11.104 -0.679 1.00 98.94 112 ALA A CA 1
ATOM 901 C C . ALA A 1 112 ? 5.551 -11.655 0.756 1.00 98.94 112 ALA A C 1
ATOM 903 O O . ALA A 1 112 ? 4.877 -11.124 1.640 1.00 98.94 112 ALA A O 1
ATOM 904 N N . ASP A 1 113 ? 6.384 -12.665 1.015 1.00 98.94 113 ASP A N 1
ATOM 905 C CA . ASP A 1 113 ? 6.499 -13.272 2.344 1.00 98.94 113 ASP A CA 1
ATOM 906 C C . ASP A 1 113 ? 7.129 -12.309 3.371 1.00 98.94 113 ASP A C 1
ATOM 908 O O . ASP A 1 113 ? 6.680 -12.239 4.519 1.00 98.94 113 ASP A O 1
ATOM 912 N N . SER A 1 114 ? 8.123 -11.508 2.971 1.00 98.94 114 SER A N 1
ATOM 913 C CA . SER A 1 114 ? 8.696 -10.446 3.808 1.00 98.94 114 SER A CA 1
ATOM 914 C C . SER A 1 114 ? 7.648 -9.412 4.208 1.00 98.94 114 SER A C 1
ATOM 916 O O . SER A 1 114 ? 7.610 -9.019 5.369 1.00 98.94 114 SER A O 1
ATOM 918 N N . SER A 1 115 ? 6.773 -9.007 3.288 1.00 98.94 115 SER A N 1
ATOM 919 C CA . SER A 1 115 ? 5.746 -7.987 3.537 1.00 98.94 115 SER A CA 1
ATOM 920 C C . SER A 1 115 ? 4.645 -8.467 4.477 1.00 98.94 115 SER A C 1
ATOM 922 O O . SER A 1 115 ? 4.297 -7.763 5.421 1.00 98.94 115 SER A O 1
ATOM 924 N N . ARG A 1 116 ? 4.178 -9.710 4.314 1.00 98.94 116 ARG A N 1
ATOM 925 C CA . ARG A 1 116 ? 3.250 -10.351 5.265 1.00 98.94 116 ARG A CA 1
ATOM 926 C C . ARG A 1 116 ? 3.813 -10.373 6.684 1.00 98.94 116 ARG A C 1
ATOM 928 O O . ARG A 1 116 ? 3.144 -10.004 7.646 1.00 98.94 116 ARG A O 1
ATOM 935 N N . ASN A 1 117 ? 5.087 -10.750 6.818 1.00 98.94 117 ASN A N 1
ATOM 936 C CA . ASN A 1 117 ? 5.780 -10.722 8.106 1.00 98.94 117 ASN A CA 1
ATOM 937 C C . ASN A 1 117 ? 6.020 -9.300 8.622 1.00 98.94 117 ASN A C 1
ATOM 939 O O . ASN A 1 117 ? 6.046 -9.097 9.835 1.00 98.94 117 ASN A O 1
ATOM 943 N N . TYR A 1 118 ? 6.209 -8.335 7.726 1.00 98.94 118 TYR A N 1
ATOM 944 C CA . TYR A 1 118 ? 6.413 -6.938 8.075 1.00 98.94 118 TYR A CA 1
ATOM 945 C C . TYR A 1 118 ? 5.172 -6.327 8.717 1.00 98.94 118 TYR A C 1
ATOM 947 O O . TYR A 1 118 ? 5.299 -5.716 9.773 1.00 98.94 118 TYR A O 1
ATOM 955 N N . PHE A 1 119 ? 3.976 -6.576 8.170 1.00 98.94 119 PHE A N 1
ATOM 956 C CA . PHE A 1 119 ? 2.727 -6.086 8.761 1.00 98.94 119 PHE A CA 1
ATOM 957 C C . PHE A 1 119 ? 2.597 -6.475 10.237 1.00 98.94 119 PHE A C 1
ATOM 959 O O . PHE A 1 119 ? 2.287 -5.628 11.065 1.00 98.94 119 PHE A O 1
ATOM 966 N N . GLN A 1 120 ? 2.948 -7.715 10.593 1.00 98.69 120 GLN A N 1
ATOM 967 C CA . GLN A 1 120 ? 2.898 -8.189 11.983 1.00 98.69 120 GLN A CA 1
ATOM 968 C C . GLN A 1 120 ? 3.843 -7.431 12.927 1.00 98.69 120 GLN A C 1
ATOM 970 O O . GLN A 1 120 ? 3.584 -7.365 14.125 1.00 98.69 120 GLN A O 1
ATOM 975 N N . LYS A 1 121 ? 4.952 -6.900 12.403 1.00 98.75 121 LYS A N 1
ATOM 976 C CA . LYS A 1 121 ? 5.945 -6.142 13.175 1.00 98.75 121 LYS A CA 1
ATOM 977 C C . LYS A 1 121 ? 5.625 -4.649 13.217 1.00 98.75 121 LYS A C 1
ATOM 979 O O . LYS A 1 121 ? 5.879 -4.016 14.233 1.00 98.75 121 LYS A O 1
ATOM 984 N N . ALA A 1 122 ? 5.094 -4.112 12.120 1.00 98.81 122 ALA A N 1
ATOM 985 C CA . ALA A 1 122 ? 4.838 -2.687 11.936 1.00 98.81 122 ALA A CA 1
ATOM 986 C C . ALA A 1 122 ? 3.543 -2.203 12.599 1.00 98.81 122 ALA A C 1
ATOM 988 O O . ALA A 1 122 ? 3.402 -1.015 12.879 1.00 98.81 122 ALA A O 1
ATOM 989 N N . THR A 1 123 ? 2.589 -3.100 12.855 1.00 98.75 123 THR A N 1
ATOM 990 C CA . THR A 1 123 ? 1.324 -2.737 13.502 1.00 98.75 123 THR A CA 1
ATOM 991 C C . THR A 1 123 ? 1.399 -2.858 15.018 1.00 98.75 123 THR A C 1
ATOM 993 O O . THR A 1 123 ? 1.936 -3.833 15.547 1.00 98.75 123 THR A O 1
ATOM 996 N N . ASN A 1 124 ? 0.751 -1.940 15.732 1.00 98.69 124 ASN A N 1
ATOM 997 C CA . ASN A 1 124 ? 0.497 -2.097 17.156 1.00 98.69 124 ASN A CA 1
ATOM 998 C C . ASN A 1 124 ? -0.343 -3.372 17.415 1.00 98.69 124 ASN A C 1
ATOM 1000 O O . ASN A 1 124 ? -1.370 -3.581 16.761 1.00 98.69 124 ASN A O 1
ATOM 1004 N N . PRO A 1 125 ? 0.057 -4.233 18.370 1.00 97.88 125 PRO A N 1
ATOM 1005 C CA . PRO A 1 125 ? -0.556 -5.545 18.558 1.00 97.88 125 PRO A CA 1
ATOM 1006 C C . PRO A 1 125 ? -1.988 -5.502 19.106 1.00 97.88 125 PRO A C 1
ATOM 1008 O O . PRO A 1 125 ? -2.691 -6.505 18.962 1.00 97.88 125 PRO A O 1
ATOM 1011 N N . GLU A 1 126 ? -2.416 -4.395 19.715 1.00 98.06 126 GLU A N 1
ATOM 1012 C CA . GLU A 1 126 ? -3.768 -4.214 20.255 1.00 98.06 126 GLU A CA 1
ATOM 1013 C C . GLU A 1 126 ? -4.687 -3.537 19.235 1.00 98.06 126 GLU A C 1
ATOM 1015 O O . GLU A 1 126 ? -5.778 -4.034 18.961 1.00 98.06 126 GLU A O 1
ATOM 1020 N N . THR A 1 127 ? -4.237 -2.428 18.643 1.00 98.69 127 THR A N 1
ATOM 1021 C CA . THR A 1 127 ? -5.074 -1.591 17.769 1.00 98.69 127 THR A CA 1
ATOM 1022 C C . THR A 1 127 ? -5.029 -2.010 16.301 1.00 98.69 127 THR A C 1
ATOM 1024 O O . THR A 1 127 ? -5.962 -1.723 15.559 1.00 98.69 127 THR A O 1
ATOM 1027 N N . GLY A 1 128 ? -3.959 -2.677 15.855 1.00 98.56 128 GLY A N 1
ATOM 1028 C CA . GLY A 1 128 ? -3.706 -2.948 14.437 1.00 98.56 128 GLY A CA 1
ATOM 1029 C C . GLY A 1 128 ? -3.261 -1.720 13.628 1.00 98.56 128 GLY A C 1
ATOM 1030 O O . GLY A 1 128 ? -3.135 -1.822 12.411 1.00 98.56 128 GLY A O 1
ATOM 1031 N N . LEU A 1 129 ? -3.019 -0.570 14.269 1.00 98.88 129 LEU A N 1
ATOM 1032 C CA . LEU A 1 129 ? -2.542 0.645 13.602 1.00 98.88 129 LEU A CA 1
ATOM 1033 C C . LEU A 1 129 ? -1.052 0.534 13.256 1.00 98.88 129 LEU A C 1
ATOM 1035 O O . LEU A 1 129 ? -0.258 0.113 14.097 1.00 98.88 129 LEU A O 1
ATOM 1039 N N . ALA A 1 130 ? -0.673 0.949 12.049 1.00 98.81 130 ALA A N 1
ATOM 1040 C CA . ALA A 1 130 ? 0.717 1.082 11.609 1.00 98.81 130 ALA A CA 1
ATOM 1041 C C . ALA A 1 130 ? 1.141 2.567 11.576 1.00 98.81 130 ALA A C 1
ATOM 1043 O O . ALA A 1 130 ? 0.273 3.444 11.575 1.00 98.81 130 ALA A O 1
ATOM 1044 N N . PRO A 1 131 ? 2.450 2.871 11.604 1.00 98.88 131 PRO A N 1
ATOM 1045 C CA . PRO A 1 131 ? 2.944 4.213 11.312 1.00 98.88 131 PRO A CA 1
ATOM 1046 C C . PRO A 1 131 ? 2.870 4.514 9.810 1.00 98.88 131 PRO A C 1
ATOM 1048 O O . PRO A 1 131 ? 2.814 3.587 9.001 1.00 98.88 131 PRO A O 1
ATOM 1051 N N . ASP A 1 132 ? 2.942 5.795 9.440 1.00 98.69 132 ASP A N 1
ATOM 1052 C CA . ASP A 1 132 ? 3.218 6.187 8.052 1.00 98.69 132 ASP A CA 1
ATOM 1053 C C . ASP A 1 132 ? 4.596 5.652 7.626 1.00 98.69 132 ASP A C 1
ATOM 1055 O O . ASP A 1 132 ? 4.686 4.920 6.655 1.00 98.69 132 ASP A O 1
ATOM 1059 N N . TYR A 1 133 ? 5.678 5.917 8.371 1.00 98.69 133 TYR A N 1
ATOM 1060 C CA . TYR A 1 133 ? 7.025 5.438 8.014 1.00 98.69 133 TYR A CA 1
ATOM 1061 C C . TYR A 1 133 ? 7.554 4.413 9.015 1.00 98.69 133 TYR A C 1
ATOM 1063 O O . TYR A 1 133 ? 7.370 4.538 10.230 1.00 98.69 133 TYR A O 1
ATOM 1071 N N . GLY A 1 134 ? 8.293 3.422 8.516 1.00 98.50 134 GLY A N 1
ATOM 1072 C CA . GLY A 1 134 ? 8.844 2.344 9.328 1.00 98.50 134 GLY A CA 1
ATOM 1073 C C . GLY A 1 134 ? 10.249 1.917 8.910 1.00 98.50 134 GLY A C 1
ATOM 1074 O O . GLY A 1 134 ? 10.637 1.950 7.747 1.00 98.50 134 GLY A O 1
ATOM 1075 N N . ASN A 1 135 ? 11.038 1.472 9.878 1.00 98.69 135 ASN A N 1
ATOM 1076 C CA . ASN A 1 135 ? 12.284 0.758 9.624 1.00 98.69 135 ASN A CA 1
ATOM 1077 C C . ASN A 1 135 ? 11.972 -0.651 9.108 1.00 98.69 135 ASN A C 1
ATOM 1079 O O . ASN A 1 135 ? 10.879 -1.168 9.339 1.00 98.69 135 ASN A O 1
ATOM 1083 N N . PHE A 1 136 ? 12.935 -1.325 8.472 1.00 98.69 136 PHE A N 1
ATOM 1084 C CA . PHE A 1 136 ? 12.747 -2.701 7.975 1.00 98.69 136 PHE A CA 1
ATOM 1085 C C . PHE A 1 136 ? 12.489 -3.744 9.079 1.00 98.69 136 PHE A C 1
ATOM 1087 O O . PHE A 1 136 ? 12.020 -4.850 8.799 1.00 98.69 136 PHE A O 1
ATOM 1094 N N . ASP A 1 137 ? 12.786 -3.420 10.339 1.00 98.56 137 ASP A N 1
ATOM 1095 C CA . ASP A 1 137 ? 12.470 -4.268 11.492 1.00 98.56 137 ASP A CA 1
ATOM 1096 C C . ASP A 1 137 ? 11.026 -4.103 12.006 1.00 98.56 137 ASP A C 1
ATOM 1098 O O . ASP A 1 137 ? 10.587 -4.911 12.823 1.00 98.56 137 ASP A O 1
ATOM 1102 N N . GLY A 1 138 ? 10.281 -3.124 11.482 1.00 98.62 138 GLY A N 1
ATOM 1103 C CA . GLY A 1 138 ? 8.898 -2.807 11.842 1.00 98.62 138 GLY A CA 1
ATOM 1104 C C . GLY A 1 138 ? 8.751 -1.665 12.848 1.00 98.62 138 GLY A C 1
ATOM 1105 O O . GLY A 1 138 ? 7.635 -1.241 13.118 1.00 98.62 138 GLY A O 1
ATOM 1106 N N . THR A 1 139 ? 9.838 -1.127 13.402 1.00 98.69 139 THR A N 1
ATOM 1107 C CA . THR A 1 139 ? 9.738 0.030 14.303 1.00 98.69 139 THR A CA 1
ATOM 1108 C C . THR A 1 139 ? 9.378 1.310 13.535 1.00 98.69 139 THR A C 1
ATOM 1110 O O . THR A 1 139 ? 9.819 1.468 12.394 1.00 98.69 139 THR A O 1
ATOM 1113 N N . PRO A 1 140 ? 8.611 2.252 14.120 1.00 98.62 140 PRO A N 1
ATOM 1114 C CA . PRO A 1 140 ? 8.325 3.534 13.476 1.00 98.62 140 PRO A CA 1
ATOM 1115 C C . PRO A 1 140 ? 9.602 4.315 13.144 1.00 98.62 140 PRO A C 1
ATOM 1117 O O . PRO A 1 140 ? 10.539 4.352 13.945 1.00 98.62 140 PRO A O 1
ATOM 1120 N N . HIS A 1 141 ? 9.631 4.968 11.983 1.00 98.00 141 HIS A N 1
ATOM 1121 C CA . HIS A 1 141 ? 10.780 5.748 11.526 1.00 98.00 141 HIS A CA 1
ATOM 1122 C C . HIS A 1 141 ? 10.496 7.254 11.608 1.00 98.00 141 HIS A C 1
ATOM 1124 O O . HIS A 1 141 ? 9.630 7.782 10.913 1.00 98.00 141 HIS A O 1
ATOM 1130 N N . TYR A 1 142 ? 11.236 7.960 12.465 1.00 96.62 142 TYR A N 1
ATOM 1131 C CA . TYR A 1 142 ? 11.123 9.411 12.617 1.00 96.62 142 TYR A CA 1
ATOM 1132 C C . TYR A 1 142 ? 11.972 10.153 11.587 1.00 96.62 142 TYR A C 1
ATOM 1134 O O . TYR A 1 142 ? 13.157 9.864 11.426 1.00 96.62 142 TYR A O 1
ATOM 1142 N N . VAL A 1 143 ? 11.399 11.198 10.989 1.00 94.56 143 VAL A N 1
ATOM 1143 C CA . VAL A 1 143 ? 12.125 12.171 10.167 1.00 94.56 143 VAL A CA 1
ATOM 1144 C C . VAL A 1 143 ? 11.753 13.594 10.573 1.00 94.56 143 VAL A C 1
ATOM 1146 O O . VAL A 1 143 ? 10.588 13.911 10.795 1.00 94.56 143 VAL A O 1
ATOM 1149 N N . GLU A 1 144 ? 12.741 14.490 10.637 1.00 93.94 144 GLU A N 1
ATOM 1150 C CA . GLU A 1 144 ? 12.528 15.858 11.145 1.00 93.94 144 GLU A CA 1
ATOM 1151 C C . GLU A 1 144 ? 11.520 16.661 10.307 1.00 93.94 144 GLU A C 1
ATOM 1153 O O . GLU A 1 144 ? 10.761 17.472 10.837 1.00 93.94 144 GLU A O 1
ATOM 1158 N N . TRP A 1 145 ? 11.489 16.414 8.996 1.00 92.75 145 TRP A N 1
ATOM 1159 C CA . TRP A 1 145 ? 10.611 17.105 8.052 1.00 92.75 145 TRP A CA 1
ATOM 1160 C C . TRP A 1 145 ? 9.172 16.558 8.029 1.00 92.75 145 TRP A C 1
ATOM 1162 O O . TRP A 1 145 ? 8.299 17.204 7.456 1.00 92.75 145 TRP A O 1
ATOM 1172 N N . ASN A 1 146 ? 8.907 15.409 8.663 1.00 95.00 146 ASN A N 1
ATOM 1173 C CA . ASN A 1 146 ? 7.564 14.867 8.880 1.00 95.00 146 ASN A CA 1
ATOM 1174 C C . ASN A 1 146 ? 7.488 14.173 10.248 1.00 95.00 146 ASN A C 1
ATOM 1176 O O . ASN A 1 146 ? 7.627 12.958 10.368 1.00 95.00 146 ASN A O 1
ATOM 1180 N N . LYS A 1 147 ? 7.225 14.956 11.296 1.00 92.94 147 LYS A N 1
ATOM 1181 C CA . LYS A 1 147 ? 7.157 14.449 12.678 1.00 92.94 147 LYS A CA 1
ATOM 1182 C C . LYS A 1 147 ? 5.989 13.492 12.912 1.00 92.94 147 LYS A C 1
ATOM 1184 O O . LYS A 1 147 ? 6.058 12.665 13.815 1.00 92.94 147 LYS A O 1
ATOM 1189 N N . SER A 1 148 ? 4.942 13.582 12.092 1.00 94.50 148 SER A N 1
ATOM 1190 C CA . SER A 1 148 ? 3.775 12.700 12.167 1.00 94.50 148 SER A CA 1
ATOM 1191 C C . SER A 1 148 ? 4.030 11.315 11.574 1.00 94.50 148 SER A C 1
ATOM 1193 O O . SER A 1 148 ? 3.202 10.433 11.770 1.00 94.50 148 SER A O 1
ATOM 1195 N N . ALA A 1 149 ? 5.178 11.096 10.922 1.00 97.38 149 ALA A N 1
ATOM 1196 C CA . ALA A 1 149 ? 5.537 9.836 10.274 1.00 97.38 149 ALA A CA 1
ATOM 1197 C C . ALA A 1 149 ? 5.473 8.603 11.190 1.00 97.38 149 ALA A C 1
ATOM 1199 O O . ALA A 1 149 ? 5.231 7.492 10.734 1.00 97.38 149 ALA A O 1
ATOM 1200 N N . VAL A 1 150 ? 5.691 8.787 12.493 1.00 98.38 150 VAL A N 1
ATOM 1201 C CA . VAL A 1 150 ? 5.682 7.695 13.479 1.00 98.38 150 VAL A CA 1
ATOM 1202 C C . VAL A 1 150 ? 4.280 7.322 13.975 1.00 98.38 150 VAL A C 1
ATOM 1204 O O . VAL A 1 150 ? 4.139 6.397 14.774 1.00 98.38 150 VAL A O 1
ATOM 1207 N N . ASN A 1 151 ? 3.253 8.049 13.537 1.00 98.69 151 ASN A N 1
ATOM 1208 C CA . ASN A 1 151 ? 1.863 7.875 13.945 1.00 98.69 151 ASN A CA 1
ATOM 1209 C C . ASN A 1 151 ? 1.039 7.231 12.831 1.00 98.69 151 ASN A C 1
ATOM 1211 O O . ASN A 1 151 ? 1.460 7.186 11.676 1.00 98.69 151 ASN A O 1
ATOM 1215 N N . PHE A 1 152 ? -0.170 6.794 13.176 1.00 98.81 152 PHE A N 1
ATOM 1216 C CA . PHE A 1 152 ? -1.164 6.431 12.178 1.00 98.81 152 PHE A CA 1
ATOM 1217 C C . PHE A 1 152 ? -1.682 7.710 11.525 1.00 98.81 152 PHE A C 1
ATOM 1219 O O . PHE A 1 152 ? -2.399 8.493 12.160 1.00 98.81 152 PHE A O 1
ATOM 1226 N N . SER A 1 153 ? -1.292 7.933 10.277 1.00 97.88 153 SER A N 1
ATOM 1227 C CA . SER A 1 153 ? -1.614 9.126 9.507 1.00 97.88 153 SER A CA 1
ATOM 1228 C C . SER A 1 153 ? -1.937 8.718 8.056 1.00 97.88 153 SER A C 1
ATOM 1230 O O . SER A 1 153 ? -2.393 7.598 7.817 1.00 97.88 153 SER A O 1
ATOM 1232 N N . PHE A 1 154 ? -1.867 9.652 7.112 1.00 97.12 154 PHE A N 1
ATOM 1233 C CA . PHE A 1 154 ? -2.467 9.550 5.786 1.00 97.12 154 PHE A CA 1
ATOM 1234 C C . PHE A 1 154 ? -1.965 8.360 4.963 1.00 97.12 154 PHE A C 1
ATOM 1236 O O . PHE A 1 154 ? -2.778 7.697 4.311 1.00 97.12 154 PHE A O 1
ATOM 1243 N N . ASP A 1 155 ? -0.667 8.059 4.996 1.00 98.19 155 ASP A N 1
ATOM 1244 C CA . ASP A 1 155 ? -0.107 6.928 4.254 1.00 98.19 155 ASP A CA 1
ATOM 1245 C C . ASP A 1 155 ? -0.623 5.616 4.857 1.00 98.19 155 ASP A C 1
ATOM 1247 O O . ASP A 1 155 ? -1.174 4.768 4.137 1.00 98.19 155 ASP A O 1
ATOM 1251 N N . SER A 1 156 ? -0.586 5.507 6.191 1.00 98.31 156 SER A N 1
ATOM 1252 C CA . SER A 1 156 ? -0.981 4.302 6.920 1.00 98.31 156 SER A CA 1
ATOM 1253 C C . SER A 1 156 ? -2.461 3.925 6.778 1.00 98.31 156 SER A C 1
ATOM 1255 O O . SER A 1 156 ? -2.829 2.789 7.105 1.00 98.31 156 SER A O 1
ATOM 1257 N N . TRP A 1 157 ? -3.326 4.807 6.272 1.00 98.75 157 TRP A N 1
ATOM 1258 C CA . TRP A 1 157 ? -4.723 4.458 5.984 1.00 98.75 157 TRP A CA 1
ATOM 1259 C C . TRP A 1 157 ? -4.841 3.293 4.996 1.00 98.75 157 TRP A C 1
ATOM 1261 O O . TRP A 1 157 ? -5.815 2.541 5.057 1.00 98.75 157 TRP A O 1
ATOM 1271 N N . ARG A 1 158 ? -3.861 3.125 4.098 1.00 98.88 158 ARG A N 1
ATOM 1272 C CA . ARG A 1 158 ? -3.858 2.079 3.061 1.00 98.88 158 ARG A CA 1
ATOM 1273 C C . ARG A 1 158 ? -3.325 0.738 3.556 1.00 98.88 158 ARG A C 1
ATOM 1275 O O . ARG A 1 158 ? -3.703 -0.290 3.001 1.00 98.88 158 ARG A O 1
ATOM 1282 N N . THR A 1 159 ? -2.502 0.718 4.606 1.00 98.88 159 THR A N 1
ATOM 1283 C CA . THR A 1 159 ? -1.824 -0.498 5.091 1.00 98.88 159 THR A CA 1
ATOM 1284 C C . THR A 1 159 ? -2.814 -1.638 5.326 1.00 98.88 159 THR A C 1
ATOM 1286 O O . THR A 1 159 ? -2.611 -2.755 4.849 1.00 98.88 159 THR A O 1
ATOM 1289 N N . ALA A 1 160 ? -3.945 -1.333 5.971 1.00 98.75 160 ALA A N 1
ATOM 1290 C CA . ALA A 1 160 ? -4.971 -2.326 6.252 1.00 98.75 160 ALA A CA 1
ATOM 1291 C C . ALA A 1 160 ? -5.707 -2.824 5.005 1.00 98.75 160 ALA A C 1
ATOM 1293 O O . ALA A 1 160 ? -6.073 -3.997 4.919 1.00 98.75 160 ALA A O 1
ATOM 1294 N N . SER A 1 161 ? -5.890 -1.956 4.008 1.00 98.75 161 SER A N 1
ATOM 1295 C CA . SER A 1 161 ? -6.415 -2.365 2.706 1.00 98.75 161 SER A CA 1
ATOM 1296 C C . SER A 1 161 ? -5.467 -3.349 2.015 1.00 98.75 161 SER A C 1
ATOM 1298 O O . SER A 1 161 ? -5.931 -4.357 1.487 1.00 98.75 161 SER A O 1
ATOM 1300 N N . ASN A 1 162 ? -4.152 -3.117 2.076 1.00 98.94 162 ASN A N 1
ATOM 1301 C CA . ASN A 1 162 ? -3.160 -3.932 1.370 1.00 98.94 162 ASN A CA 1
ATOM 1302 C C . ASN A 1 162 ? -3.147 -5.396 1.833 1.00 98.94 162 ASN A C 1
ATOM 1304 O O . ASN A 1 162 ? -3.271 -6.292 0.996 1.00 98.94 162 ASN A O 1
ATOM 1308 N N . TRP A 1 163 ? -3.047 -5.657 3.143 1.00 98.81 163 TRP A N 1
ATOM 1309 C CA . TRP A 1 163 ? -3.071 -7.039 3.649 1.00 98.81 163 TRP A CA 1
ATOM 1310 C C . TRP A 1 163 ? -4.439 -7.699 3.446 1.00 98.81 163 TRP A C 1
ATOM 1312 O O . TRP A 1 163 ? -4.539 -8.904 3.252 1.00 98.81 163 TRP A O 1
ATOM 1322 N N . SER A 1 164 ? -5.522 -6.916 3.447 1.00 98.88 164 SER A N 1
ATOM 1323 C CA . SER A 1 164 ? -6.872 -7.461 3.266 1.00 98.88 164 SER A CA 1
ATOM 1324 C C . SER A 1 164 ? -7.114 -7.908 1.824 1.00 98.88 164 SER A C 1
ATOM 1326 O O . SER A 1 164 ? -7.790 -8.909 1.579 1.00 98.88 164 SER A O 1
ATOM 1328 N N . VAL A 1 165 ? -6.525 -7.193 0.861 1.00 98.88 165 VAL A N 1
ATOM 1329 C CA . VAL A 1 165 ? -6.497 -7.597 -0.548 1.00 98.88 165 VAL A CA 1
ATOM 1330 C C . VAL A 1 165 ? -5.581 -8.806 -0.759 1.00 98.88 165 VAL A C 1
ATOM 1332 O O . VAL A 1 165 ? -5.971 -9.711 -1.497 1.00 98.88 165 VAL A O 1
ATOM 1335 N N . ASP A 1 166 ? -4.408 -8.863 -0.111 1.00 98.94 166 ASP A N 1
ATOM 1336 C CA . ASP A 1 166 ? -3.524 -10.042 -0.175 1.00 98.94 166 ASP A CA 1
ATOM 1337 C C . ASP A 1 166 ? -4.227 -11.297 0.328 1.00 98.94 166 ASP A C 1
ATOM 1339 O O . ASP A 1 166 ? -4.297 -12.289 -0.406 1.00 98.94 166 ASP A O 1
ATOM 1343 N N . TRP A 1 167 ? -4.840 -11.212 1.511 1.00 98.88 167 TRP A N 1
ATOM 1344 C CA . TRP A 1 167 ? -5.666 -12.277 2.048 1.00 98.88 167 TRP A CA 1
ATOM 1345 C C . TRP A 1 167 ? -6.725 -12.691 1.030 1.00 98.88 167 TRP A C 1
ATOM 1347 O O . TRP A 1 167 ? -6.722 -13.835 0.594 1.00 98.88 167 TRP A O 1
ATOM 1357 N N . SER A 1 168 ? -7.569 -11.767 0.561 1.00 98.56 168 SER A N 1
ATOM 1358 C CA . SER A 1 168 ? -8.665 -12.081 -0.367 1.00 98.56 168 SER A CA 1
ATOM 1359 C C . SER A 1 168 ? -8.228 -12.791 -1.649 1.00 98.56 168 SER A C 1
ATOM 1361 O O . SER A 1 168 ? -8.985 -13.595 -2.196 1.00 98.56 168 SER A O 1
ATOM 1363 N N . TRP A 1 169 ? -7.037 -12.484 -2.161 1.00 98.75 169 TRP A N 1
ATOM 1364 C CA . TRP A 1 169 ? -6.535 -13.080 -3.397 1.00 98.75 169 TRP A CA 1
ATOM 1365 C C . TRP A 1 169 ? -5.800 -14.399 -3.180 1.00 98.75 169 TRP A C 1
ATOM 1367 O O . TRP A 1 169 ? -5.844 -15.261 -4.062 1.00 98.75 169 TRP A O 1
ATOM 1377 N N . TRP A 1 170 ? -5.125 -14.564 -2.043 1.00 98.69 170 TRP A N 1
ATOM 1378 C CA . TRP A 1 170 ? -4.144 -15.636 -1.874 1.00 98.69 170 TRP A CA 1
ATOM 1379 C C . TRP A 1 170 ? -4.382 -16.539 -0.666 1.00 98.69 170 TRP A C 1
ATOM 1381 O O . TRP A 1 170 ? -3.920 -17.679 -0.691 1.00 98.69 170 TRP A O 1
ATOM 1391 N N . HIS A 1 171 ? -5.071 -16.063 0.373 1.00 98.38 171 HIS A N 1
ATOM 1392 C CA . HIS A 1 171 ? -5.255 -16.743 1.663 1.00 98.38 171 HIS A CA 1
ATOM 1393 C C . HIS A 1 171 ? -3.944 -17.324 2.235 1.00 98.38 171 HIS A C 1
ATOM 1395 O O . HIS A 1 171 ? -3.930 -18.411 2.817 1.00 98.38 171 HIS A O 1
ATOM 1401 N N . LYS A 1 172 ? -2.811 -16.633 2.029 1.00 98.62 172 LYS A N 1
ATOM 1402 C CA . LYS A 1 172 ? -1.480 -17.150 2.392 1.00 98.62 172 LYS A CA 1
ATOM 1403 C C . LYS A 1 172 ? -1.057 -16.825 3.821 1.00 98.62 172 LYS A C 1
ATOM 1405 O O . LYS A 1 172 ? -0.198 -17.531 4.344 1.00 98.62 172 LYS A O 1
ATOM 1410 N N . ASP A 1 173 ? -1.643 -15.810 4.455 1.00 98.69 173 ASP A N 1
ATOM 1411 C CA . ASP A 1 173 ? -1.328 -15.452 5.836 1.00 98.69 173 ASP A CA 1
ATOM 1412 C C . ASP A 1 173 ? -2.590 -15.230 6.691 1.00 98.69 173 ASP A C 1
ATOM 1414 O O . ASP A 1 173 ? -3.156 -14.138 6.696 1.00 98.69 173 ASP A O 1
ATOM 1418 N N . PRO A 1 174 ? -3.032 -16.228 7.482 1.00 98.25 174 PRO A N 1
ATOM 1419 C CA . PRO A 1 174 ? -4.219 -16.091 8.333 1.00 98.25 174 PRO A CA 1
ATOM 1420 C C . PRO A 1 174 ? -4.079 -15.010 9.416 1.00 98.25 174 PRO A C 1
ATOM 1422 O O . PRO A 1 174 ? -5.074 -14.602 10.019 1.00 98.25 174 PRO A O 1
ATOM 1425 N N . ARG A 1 175 ? -2.865 -14.503 9.674 1.00 98.69 175 ARG A N 1
ATOM 1426 C CA . ARG A 1 175 ? -2.653 -13.372 10.587 1.00 98.69 175 ARG A CA 1
ATOM 1427 C C . ARG A 1 175 ? -3.203 -12.060 10.012 1.00 98.69 175 ARG A C 1
ATOM 1429 O O . ARG A 1 175 ? -3.510 -11.155 10.782 1.00 98.69 175 ARG A O 1
ATOM 1436 N N . GLU A 1 176 ? -3.396 -11.950 8.698 1.00 98.81 176 GLU A N 1
ATOM 1437 C CA . GLU A 1 176 ? -4.011 -10.776 8.056 1.00 98.81 176 GLU A CA 1
ATOM 1438 C C . GLU A 1 176 ? -5.492 -10.624 8.433 1.00 98.81 176 GLU A C 1
ATOM 1440 O O . GLU A 1 176 ? -5.974 -9.507 8.641 1.00 98.81 176 GLU A O 1
ATOM 1445 N N . GLN A 1 177 ? -6.208 -11.736 8.633 1.00 98.56 177 GLN A N 1
ATOM 1446 C CA . GLN A 1 177 ? -7.564 -11.701 9.193 1.00 98.56 177 GLN A CA 1
ATOM 1447 C C . GLN A 1 177 ? -7.554 -11.140 10.620 1.00 98.56 177 GLN A C 1
ATOM 1449 O O . GLN A 1 177 ? -8.370 -10.286 10.968 1.00 98.56 177 GLN A O 1
ATOM 1454 N N . GLN A 1 178 ? -6.583 -11.562 11.438 1.00 98.50 178 GLN A N 1
ATOM 1455 C CA . GLN A 1 178 ? -6.437 -11.083 12.815 1.00 98.50 178 GLN A CA 1
ATOM 1456 C C . GLN A 1 178 ? -6.128 -9.581 12.861 1.00 98.50 178 GLN A C 1
ATOM 1458 O O . GLN A 1 178 ? -6.723 -8.869 13.669 1.00 98.50 178 GLN A O 1
ATOM 1463 N N . LEU A 1 179 ? -5.248 -9.080 11.985 1.00 98.75 179 LEU A N 1
ATOM 1464 C CA . LEU A 1 179 ? -4.974 -7.642 11.858 1.00 98.75 179 LEU A CA 1
ATOM 1465 C C . LEU A 1 179 ? -6.223 -6.858 11.442 1.00 98.75 17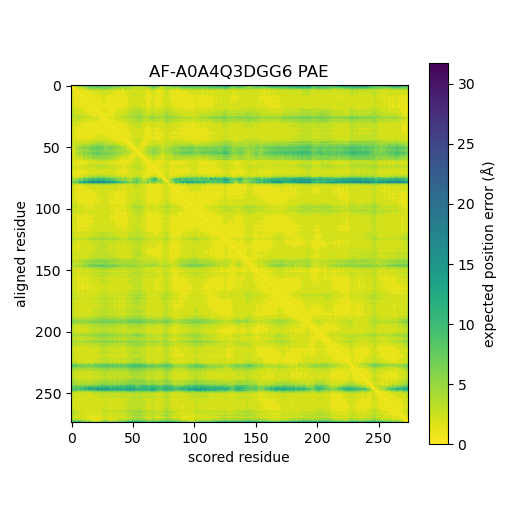9 LEU A C 1
ATOM 1467 O O . LEU A 1 179 ? -6.550 -5.845 12.061 1.00 98.75 179 LEU A O 1
ATOM 1471 N N . SER A 1 180 ? -6.964 -7.368 10.456 1.00 98.81 180 SER A N 1
ATOM 1472 C CA . SER A 1 180 ? -8.229 -6.773 10.001 1.00 98.81 180 SER A CA 1
ATOM 1473 C C . SER A 1 180 ? -9.253 -6.692 11.131 1.00 98.81 180 SER A C 1
ATOM 1475 O O . SER A 1 180 ? -9.923 -5.674 11.306 1.00 98.81 180 SER A O 1
ATOM 1477 N N . ASN A 1 181 ? -9.330 -7.732 11.963 1.00 98.75 181 ASN A N 1
ATOM 1478 C CA . ASN A 1 181 ? -10.231 -7.739 13.104 1.00 98.75 181 ASN A CA 1
ATOM 1479 C C . ASN A 1 181 ? -9.852 -6.715 14.176 1.00 98.75 181 ASN A C 1
ATOM 1481 O O . ASN A 1 181 ? -10.740 -6.066 14.733 1.00 98.75 181 ASN A O 1
ATOM 1485 N N . LYS A 1 182 ? -8.555 -6.564 14.468 1.00 98.62 182 LYS A N 1
ATOM 1486 C CA . LYS A 1 182 ? -8.054 -5.599 15.458 1.00 98.62 182 LYS A CA 1
ATOM 1487 C C . LYS A 1 182 ? -8.372 -4.169 15.050 1.00 98.62 182 LYS A C 1
ATOM 1489 O O . LYS A 1 182 ? -9.003 -3.454 15.825 1.00 98.62 182 LYS A O 1
ATOM 1494 N N . ILE A 1 183 ? -8.035 -3.789 13.817 1.00 98.69 183 ILE A N 1
ATOM 1495 C CA . ILE A 1 183 ? -8.250 -2.416 13.347 1.00 98.69 183 ILE A CA 1
ATOM 1496 C C . ILE A 1 183 ? -9.741 -2.068 13.250 1.00 98.69 183 ILE A C 1
ATOM 1498 O O . ILE A 1 183 ? -10.154 -0.995 13.690 1.00 98.69 183 ILE A O 1
ATOM 1502 N N . GLN A 1 184 ? -10.587 -3.002 12.798 1.00 98.56 184 GLN A N 1
ATOM 1503 C CA . GLN A 1 184 ? -12.041 -2.816 12.832 1.00 98.56 184 GLN A CA 1
ATOM 1504 C C . GLN A 1 184 ? -12.582 -2.682 14.258 1.00 98.56 184 GLN A C 1
ATOM 1506 O O . GLN A 1 184 ? -13.475 -1.873 14.503 1.00 98.56 184 GLN A O 1
ATOM 1511 N N . THR A 1 185 ? -12.059 -3.454 15.212 1.00 98.31 185 THR A N 1
ATOM 1512 C CA . THR A 1 185 ? -12.479 -3.349 16.616 1.00 98.31 185 THR A CA 1
ATOM 1513 C C . THR A 1 185 ? -12.058 -2.004 17.207 1.00 98.31 185 THR A C 1
ATOM 1515 O O . THR A 1 185 ? -12.868 -1.343 17.854 1.00 98.31 185 THR A O 1
ATOM 1518 N N . PHE A 1 186 ? -10.830 -1.558 16.933 1.00 98.62 186 PHE A N 1
ATOM 1519 C CA . PHE A 1 186 ? -10.324 -0.260 17.370 1.00 98.62 186 PHE A CA 1
ATOM 1520 C C . PHE A 1 186 ? -11.229 0.891 16.908 1.00 98.62 186 PHE A C 1
ATOM 1522 O O . PHE A 1 186 ? -11.720 1.661 17.735 1.00 98.62 186 PHE A O 1
ATOM 1529 N N . PHE A 1 187 ? -11.513 0.980 15.607 1.00 98.50 187 PHE A N 1
ATOM 1530 C CA . PHE A 1 187 ? -12.360 2.047 15.070 1.00 98.50 187 PHE A CA 1
ATOM 1531 C C . PHE A 1 187 ? -13.828 1.924 15.503 1.00 98.50 187 PHE A C 1
ATOM 1533 O O . PHE A 1 187 ? -14.492 2.942 15.698 1.00 98.50 187 PHE A O 1
ATOM 1540 N N . ALA A 1 188 ? -14.325 0.708 15.760 1.00 97.31 188 ALA A N 1
ATOM 1541 C CA . ALA A 1 188 ? -15.677 0.509 16.278 1.00 97.31 188 ALA A CA 1
ATOM 1542 C C . ALA A 1 188 ? -15.806 1.085 17.696 1.00 97.31 188 ALA A C 1
ATOM 1544 O O . ALA A 1 188 ? -16.792 1.756 17.998 1.00 97.31 188 ALA A O 1
ATOM 1545 N N . LEU A 1 189 ? -14.782 0.902 18.538 1.00 96.56 189 LEU A N 1
ATOM 1546 C CA . LEU A 1 189 ? -14.717 1.480 19.885 1.00 96.56 189 LEU A CA 1
ATOM 1547 C C . LEU A 1 189 ? -14.562 3.010 19.880 1.00 96.56 189 LEU A C 1
ATOM 1549 O O . LEU A 1 189 ? -14.960 3.661 20.844 1.00 96.56 189 LEU A O 1
ATOM 1553 N N . LYS A 1 190 ? -14.013 3.596 18.808 1.00 97.44 190 LYS A N 1
ATOM 1554 C CA . LYS A 1 190 ? -13.972 5.056 18.602 1.00 97.44 190 LYS A CA 1
ATOM 1555 C C . LYS A 1 190 ? -15.288 5.636 18.061 1.00 97.44 190 LYS A C 1
ATOM 1557 O O . LYS A 1 190 ? -15.445 6.855 18.056 1.00 97.44 190 LYS A O 1
ATOM 1562 N N . GLY A 1 191 ? -16.224 4.780 17.646 1.00 96.81 191 GLY A N 1
ATOM 1563 C CA . GLY A 1 191 ? -17.485 5.157 17.013 1.00 96.81 191 GLY A CA 1
ATOM 1564 C C . GLY A 1 191 ? -17.339 5.254 15.497 1.00 96.81 191 GLY A C 1
ATOM 1565 O O . GLY A 1 191 ? -16.679 6.157 14.989 1.00 96.81 191 GLY A O 1
ATOM 1566 N N . ILE A 1 192 ? -17.982 4.329 14.775 1.00 94.69 192 ILE A N 1
ATOM 1567 C CA . ILE A 1 192 ? -17.850 4.190 13.314 1.00 94.69 192 ILE A CA 1
ATOM 1568 C C . ILE A 1 192 ? -18.242 5.458 12.540 1.00 94.69 192 ILE A C 1
ATOM 1570 O O . ILE A 1 192 ? -17.651 5.724 11.503 1.00 94.69 192 ILE A O 1
ATOM 1574 N N . ASP A 1 193 ? -19.172 6.251 13.078 1.00 94.56 193 ASP A N 1
ATOM 1575 C CA . ASP A 1 193 ? -19.694 7.470 12.445 1.00 94.56 193 ASP A CA 1
ATOM 1576 C C . ASP A 1 193 ? -18.958 8.754 12.885 1.00 94.56 193 ASP A C 1
ATOM 1578 O O . ASP A 1 193 ? -19.337 9.856 12.488 1.00 94.56 193 ASP A O 1
ATOM 1582 N N . SER A 1 194 ? -17.956 8.648 13.770 1.00 96.44 194 SER A N 1
ATOM 1583 C CA . SER A 1 194 ? -17.353 9.822 14.423 1.00 96.44 194 SER A CA 1
ATOM 1584 C C . SER A 1 194 ? -15.861 9.725 14.736 1.00 96.44 194 SER A C 1
ATOM 1586 O O . SER A 1 194 ? -15.304 10.676 15.285 1.00 96.44 194 SER A O 1
ATOM 1588 N N . TYR A 1 195 ? -15.195 8.603 14.450 1.00 97.88 195 TYR A N 1
ATOM 1589 C CA . TYR A 1 195 ? -13.764 8.476 14.720 1.00 97.88 195 TYR A CA 1
ATOM 1590 C C . TYR A 1 195 ? -12.946 9.514 13.928 1.00 97.88 195 TYR A C 1
ATOM 1592 O O . TYR A 1 195 ? -13.295 9.870 12.799 1.00 97.88 195 TYR A O 1
ATOM 1600 N N . GLY A 1 196 ? -11.840 9.974 14.522 1.00 97.88 196 GLY A N 1
ATOM 1601 C CA . GLY A 1 196 ? -10.861 10.848 13.867 1.00 97.88 196 GLY A CA 1
ATOM 1602 C C . GLY A 1 196 ? -10.000 10.126 12.830 1.00 97.88 196 GLY A C 1
ATOM 1603 O O . GLY A 1 196 ? -10.127 8.921 12.635 1.00 97.88 196 GLY A O 1
ATOM 1604 N N . CYS A 1 197 ? -9.085 10.835 12.178 1.00 97.12 197 CYS A N 1
ATOM 1605 C CA . CYS A 1 197 ? -8.297 10.286 11.076 1.00 97.12 197 CYS A CA 1
ATOM 1606 C C . CYS A 1 197 ? -6.788 10.191 11.335 1.00 97.12 197 CYS A C 1
ATOM 1608 O O . CYS A 1 197 ? -6.064 9.674 10.486 1.00 97.12 197 CYS A O 1
ATOM 1610 N N . GLN A 1 198 ? -6.304 10.639 12.496 1.00 98.44 198 GLN A N 1
ATOM 1611 C CA . GLN A 1 198 ? -4.921 10.413 12.921 1.00 98.44 198 GLN A CA 1
ATOM 1612 C C . GLN A 1 198 ? -4.845 10.040 14.398 1.00 98.44 198 GLN A C 1
ATOM 1614 O O . GLN A 1 198 ? -5.548 10.624 15.226 1.00 98.44 198 GLN A O 1
ATOM 1619 N N . PHE A 1 199 ? -3.967 9.095 14.734 1.00 98.81 199 PHE A N 1
ATOM 1620 C CA . PHE A 1 199 ? -3.817 8.580 16.096 1.00 98.81 199 PHE A CA 1
ATOM 1621 C C . PHE A 1 199 ? -2.364 8.241 16.414 1.00 98.81 199 PHE A C 1
ATOM 1623 O O . PHE A 1 199 ? -1.603 7.833 15.533 1.00 98.81 199 PHE A O 1
ATOM 1630 N N . THR A 1 200 ? -2.003 8.305 17.695 1.00 98.75 200 THR A N 1
ATOM 1631 C CA . THR A 1 200 ? -0.852 7.535 18.184 1.00 98.75 200 THR A CA 1
ATOM 1632 C C . THR A 1 200 ? -1.102 6.044 17.941 1.00 98.75 200 THR A C 1
ATOM 1634 O O . THR A 1 200 ? -2.248 5.594 17.919 1.00 98.75 200 THR A O 1
ATOM 1637 N N . LEU A 1 201 ? -0.048 5.244 17.756 1.00 98.81 201 LEU A N 1
ATOM 1638 C CA . LEU A 1 201 ? -0.209 3.823 17.401 1.00 98.81 201 LEU A CA 1
ATOM 1639 C C . LEU A 1 201 ? -0.918 2.997 18.483 1.00 98.81 201 LEU A C 1
ATOM 1641 O O . LEU A 1 201 ? -1.606 2.026 18.176 1.00 98.81 201 LEU A O 1
ATOM 1645 N N . ASP A 1 202 ? -0.784 3.395 19.749 1.00 98.38 202 ASP A N 1
ATOM 1646 C CA . ASP A 1 202 ? -1.534 2.813 20.869 1.00 98.38 202 ASP A CA 1
ATOM 1647 C C . ASP A 1 202 ? -3.004 3.273 20.926 1.00 98.38 202 ASP A C 1
ATOM 1649 O O . ASP A 1 202 ? -3.770 2.819 21.774 1.00 98.38 202 ASP A O 1
ATOM 1653 N N . GLY A 1 203 ? -3.411 4.177 20.032 1.00 98.00 203 GLY A N 1
ATOM 1654 C CA . GLY A 1 203 ? -4.776 4.658 19.886 1.00 98.00 203 GLY A CA 1
ATOM 1655 C C . GLY A 1 203 ? -5.273 5.540 21.034 1.00 98.00 203 GLY A C 1
ATOM 1656 O O . GLY A 1 203 ? -6.473 5.848 21.080 1.00 98.00 203 GLY A O 1
ATOM 1657 N N . ARG A 1 204 ? -4.401 5.930 21.976 1.00 97.25 204 ARG A N 1
ATOM 1658 C CA . ARG A 1 204 ? -4.784 6.733 23.149 1.00 97.25 204 ARG A CA 1
ATOM 1659 C C . ARG A 1 204 ? -5.091 8.172 22.771 1.00 97.25 204 ARG A C 1
ATOM 1661 O O . ARG A 1 204 ? -6.103 8.708 23.220 1.00 97.25 204 ARG A O 1
ATOM 1668 N N . GLU A 1 205 ? -4.268 8.768 21.918 1.00 97.94 205 GLU A N 1
ATOM 1669 C CA . GLU A 1 205 ? -4.439 10.144 21.470 1.00 97.94 205 GLU A CA 1
ATOM 1670 C C . GLU A 1 205 ? -5.032 10.187 20.060 1.00 97.94 205 GLU A C 1
ATOM 1672 O O . GLU A 1 205 ? -4.626 9.442 19.169 1.00 97.94 205 GLU A O 1
ATOM 1677 N N . THR A 1 206 ? -6.024 11.058 19.867 1.00 98.19 206 THR A N 1
ATOM 1678 C CA . THR A 1 206 ? -6.548 11.414 18.541 1.00 98.19 206 THR A CA 1
ATOM 1679 C C . THR A 1 206 ? -5.875 12.712 18.123 1.00 98.19 206 THR A C 1
ATOM 1681 O O . THR A 1 206 ? -6.129 13.751 18.726 1.00 98.19 206 THR A O 1
ATOM 1684 N N . LEU A 1 207 ? -5.000 12.632 17.126 1.00 98.06 207 LEU A N 1
ATOM 1685 C CA . LEU A 1 207 ? -4.166 13.743 16.660 1.00 98.06 207 LEU A CA 1
ATOM 1686 C C . LEU A 1 207 ? -4.915 14.634 15.659 1.00 98.06 207 LEU A C 1
ATOM 1688 O O . LEU A 1 207 ? -4.674 15.835 15.587 1.00 98.06 207 LEU A O 1
ATOM 1692 N N . ASP A 1 208 ? -5.859 14.046 14.922 1.00 96.75 208 ASP A N 1
ATOM 1693 C CA . ASP A 1 208 ? -6.779 14.738 14.022 1.00 96.75 208 ASP A CA 1
ATOM 1694 C C . ASP A 1 208 ? -8.161 14.092 14.155 1.00 96.75 208 ASP A C 1
ATOM 1696 O O . ASP A 1 208 ? -8.316 12.885 13.959 1.00 96.75 208 ASP A O 1
ATOM 1700 N N . ASN A 1 209 ? -9.163 14.888 14.526 1.00 96.56 209 ASN A N 1
ATOM 1701 C CA . ASN A 1 209 ? -10.525 14.431 14.785 1.00 96.56 209 ASN A CA 1
ATOM 1702 C C . ASN A 1 209 ? -11.450 14.512 13.559 1.00 96.56 209 ASN A C 1
ATOM 1704 O O . ASN A 1 209 ? -12.643 14.241 13.694 1.00 96.56 209 ASN A O 1
ATOM 1708 N N . ARG A 1 210 ? -10.939 14.870 12.374 1.00 95.19 210 ARG A N 1
ATOM 1709 C CA . ARG A 1 210 ? -11.736 14.846 11.143 1.00 95.19 210 ARG A CA 1
ATOM 1710 C C . ARG A 1 210 ? -12.186 13.424 10.820 1.00 95.19 210 ARG A C 1
ATOM 1712 O O . ARG A 1 210 ? -11.391 12.488 10.822 1.00 95.19 210 ARG A O 1
ATOM 1719 N N . HIS A 1 211 ? -13.458 13.281 10.465 1.00 95.50 211 HIS A N 1
ATOM 1720 C CA . HIS A 1 211 ? -14.014 12.019 9.990 1.00 95.50 211 HIS A CA 1
ATOM 1721 C C . HIS A 1 211 ? -13.810 11.900 8.472 1.00 95.50 211 HIS A C 1
ATOM 1723 O O . HIS A 1 211 ? -14.680 12.253 7.676 1.00 95.50 211 HIS A O 1
ATOM 1729 N N . ALA A 1 212 ? -12.597 11.503 8.078 1.00 96.00 212 ALA A N 1
ATOM 1730 C CA . ALA A 1 212 ? -12.140 11.547 6.690 1.00 96.00 212 ALA A CA 1
ATOM 1731 C C . ALA A 1 212 ? -12.733 10.419 5.830 1.00 96.00 212 ALA A C 1
ATOM 1733 O O . ALA A 1 212 ? -12.671 9.240 6.192 1.00 96.00 212 ALA A O 1
ATOM 1734 N N . GLY A 1 213 ? -13.237 10.768 4.641 1.00 96.69 213 GLY A N 1
ATOM 1735 C CA . GLY A 1 213 ? -13.879 9.822 3.726 1.00 96.69 213 GLY A CA 1
ATOM 1736 C C . GLY A 1 213 ? -12.922 8.747 3.213 1.00 96.69 213 GLY A C 1
ATOM 1737 O O . GLY A 1 213 ? -13.321 7.594 3.045 1.00 96.69 213 GLY A O 1
ATOM 1738 N N . GLY A 1 214 ? -11.646 9.096 3.029 1.00 97.56 214 GLY A N 1
ATOM 1739 C CA . GLY A 1 214 ? -10.604 8.160 2.615 1.00 97.56 214 GLY A CA 1
ATOM 1740 C C . GLY A 1 214 ? -10.365 7.048 3.634 1.00 97.56 214 GLY A C 1
ATOM 1741 O O . GLY A 1 214 ? -10.249 5.886 3.249 1.00 97.56 214 GLY A O 1
ATOM 1742 N N . LEU A 1 215 ? -10.377 7.377 4.929 1.00 98.38 215 LEU A N 1
ATOM 1743 C CA . LEU A 1 215 ? -10.216 6.392 6.000 1.00 98.38 215 LEU A CA 1
ATOM 1744 C C . LEU A 1 215 ? -11.470 5.526 6.187 1.00 98.38 215 LEU A C 1
ATOM 1746 O O . LEU A 1 215 ? -11.355 4.324 6.409 1.00 98.38 215 LEU A O 1
ATOM 1750 N N . ILE A 1 216 ? -12.675 6.098 6.060 1.00 98.38 216 ILE A N 1
ATOM 1751 C CA . ILE A 1 216 ? -13.923 5.307 5.998 1.00 98.38 216 ILE A CA 1
ATOM 1752 C C . ILE A 1 216 ? -13.826 4.276 4.873 1.00 98.38 216 ILE A C 1
ATOM 1754 O O . ILE A 1 216 ? -14.089 3.088 5.075 1.00 98.38 216 ILE A O 1
ATOM 1758 N N . ALA A 1 217 ? -13.390 4.725 3.698 1.00 98.50 217 ALA A N 1
ATOM 1759 C CA . ALA A 1 217 ? -13.239 3.870 2.542 1.00 98.50 217 ALA A CA 1
ATOM 1760 C C . ALA A 1 217 ? -12.185 2.777 2.745 1.00 98.50 217 ALA A C 1
ATOM 1762 O O . ALA A 1 217 ? -12.457 1.614 2.441 1.00 98.50 217 ALA A O 1
ATOM 1763 N N . SER A 1 218 ? -10.990 3.097 3.240 1.00 98.56 218 SER A N 1
ATOM 1764 C CA . SER A 1 218 ? -9.929 2.097 3.411 1.00 98.56 218 SER A CA 1
ATOM 1765 C C . SER A 1 218 ? -10.248 1.092 4.525 1.00 98.56 218 SER A C 1
ATOM 1767 O O . SER A 1 218 ? -9.989 -0.105 4.363 1.00 98.56 218 SER A O 1
ATOM 1769 N N . ASN A 1 219 ? -10.916 1.528 5.600 1.00 98.75 219 ASN A N 1
ATOM 1770 C CA . ASN A 1 219 ? -11.415 0.638 6.648 1.00 98.75 219 ASN A CA 1
ATOM 1771 C C . ASN A 1 219 ? -12.459 -0.354 6.114 1.00 98.75 219 ASN A C 1
ATOM 1773 O O . ASN A 1 219 ? -12.466 -1.505 6.542 1.00 98.75 219 ASN A O 1
ATOM 1777 N N . ALA A 1 220 ? -13.292 0.018 5.138 1.00 98.81 220 ALA A N 1
ATOM 1778 C CA . ALA A 1 220 ? -14.230 -0.918 4.510 1.00 98.81 220 ALA A CA 1
ATOM 1779 C C . ALA A 1 220 ? -13.540 -2.083 3.783 1.00 98.81 220 ALA A C 1
ATOM 1781 O O . ALA A 1 220 ? -14.042 -3.206 3.820 1.00 98.81 220 ALA A O 1
ATOM 1782 N N . VAL A 1 221 ? -12.358 -1.859 3.197 1.00 98.88 221 VAL A N 1
ATOM 1783 C CA . VAL A 1 221 ? -11.589 -2.913 2.504 1.00 98.88 221 VAL A CA 1
ATOM 1784 C C . VAL A 1 221 ? -11.149 -4.016 3.464 1.00 98.88 221 VAL A C 1
ATOM 1786 O O . VAL A 1 221 ? -11.010 -5.165 3.051 1.00 98.88 221 VAL A O 1
ATOM 1789 N N . THR A 1 222 ? -11.014 -3.718 4.759 1.00 98.69 222 THR A N 1
ATOM 1790 C CA . THR A 1 222 ? -10.668 -4.734 5.765 1.00 98.69 222 THR A CA 1
ATOM 1791 C C . THR A 1 222 ? -11.705 -5.851 5.885 1.00 98.69 222 THR A C 1
ATOM 1793 O O . THR A 1 222 ? -11.374 -6.962 6.295 1.00 98.69 222 THR A O 1
ATOM 1796 N N . ALA A 1 223 ? -12.946 -5.615 5.443 1.00 98.56 223 ALA A N 1
ATOM 1797 C CA . ALA A 1 223 ? -13.988 -6.638 5.368 1.00 98.56 223 ALA A CA 1
ATOM 1798 C C . ALA A 1 223 ? -13.698 -7.749 4.341 1.00 98.56 223 ALA A C 1
ATOM 1800 O O . ALA A 1 223 ? -14.377 -8.771 4.351 1.00 98.56 223 ALA A O 1
ATOM 1801 N N . LEU A 1 224 ? -12.693 -7.582 3.473 1.00 98.62 224 LEU A N 1
ATOM 1802 C CA . LEU A 1 224 ? -12.197 -8.659 2.614 1.00 98.62 224 LEU A CA 1
ATOM 1803 C C . LEU A 1 224 ? -11.500 -9.783 3.400 1.00 98.62 224 LEU A C 1
ATOM 1805 O O . LEU A 1 224 ? -11.418 -10.904 2.900 1.00 98.62 224 LEU A O 1
ATOM 1809 N N . ALA A 1 225 ? -10.997 -9.491 4.603 1.00 98.69 225 ALA A N 1
ATOM 1810 C CA . ALA A 1 225 ? -10.257 -10.441 5.431 1.00 98.69 225 ALA A CA 1
ATOM 1811 C C . ALA A 1 225 ? -10.847 -10.648 6.830 1.00 98.69 225 ALA A C 1
ATOM 1813 O O . ALA A 1 225 ? -10.757 -11.753 7.370 1.00 98.69 225 ALA A O 1
ATOM 1814 N N . ALA A 1 226 ? -11.461 -9.616 7.412 1.00 98.19 226 ALA A N 1
ATOM 1815 C CA . ALA A 1 226 ? -12.092 -9.696 8.722 1.00 98.19 226 ALA A CA 1
ATOM 1816 C C . ALA A 1 226 ? -13.214 -10.749 8.764 1.00 98.19 226 ALA A C 1
ATOM 1818 O O . ALA A 1 226 ? -14.048 -10.828 7.862 1.00 98.19 226 ALA A O 1
ATOM 1819 N N . ASP A 1 227 ? -13.264 -11.510 9.855 1.00 96.25 227 ASP A N 1
ATOM 1820 C CA . ASP A 1 227 ? -14.325 -12.480 10.165 1.00 96.25 227 ASP A CA 1
ATOM 1821 C C . ASP A 1 227 ? -15.116 -12.106 11.435 1.00 96.25 227 ASP A C 1
ATOM 1823 O O . ASP A 1 227 ? -15.958 -12.870 11.914 1.00 96.25 227 ASP A O 1
ATOM 1827 N N . ASN A 1 228 ? -14.883 -10.902 11.966 1.00 94.44 228 ASN A N 1
ATOM 1828 C CA . ASN A 1 228 ? -15.606 -10.373 13.115 1.00 94.44 228 ASN A CA 1
ATOM 1829 C C . ASN A 1 228 ? -17.030 -9.868 12.747 1.00 94.44 228 ASN A C 1
ATOM 1831 O O . ASN A 1 228 ? -17.364 -9.675 11.572 1.00 94.44 228 ASN A O 1
ATOM 1835 N N . PRO A 1 229 ? -17.882 -9.568 13.748 1.00 93.38 229 PRO A N 1
ATOM 1836 C CA . PRO A 1 229 ? -19.239 -9.064 13.512 1.00 93.38 229 PRO A CA 1
ATOM 1837 C C . PRO A 1 229 ? -19.331 -7.653 12.900 1.00 93.38 229 PRO A C 1
ATOM 1839 O O . PRO A 1 229 ? -20.381 -7.296 12.367 1.00 93.38 229 PRO A O 1
ATOM 1842 N N . PHE A 1 230 ? -18.272 -6.842 12.974 1.00 93.19 230 PHE A N 1
ATOM 1843 C CA . PHE A 1 230 ? -18.246 -5.460 12.485 1.00 93.19 230 PHE A CA 1
ATOM 1844 C C . PHE A 1 230 ? -18.016 -5.346 10.977 1.00 93.19 230 PHE A C 1
ATOM 1846 O O . PHE A 1 230 ? -18.322 -4.297 10.412 1.00 93.19 230 PHE A O 1
ATOM 1853 N N . ALA A 1 231 ? -17.525 -6.392 10.306 1.00 95.50 231 ALA A N 1
ATOM 1854 C CA . ALA A 1 231 ? -17.148 -6.33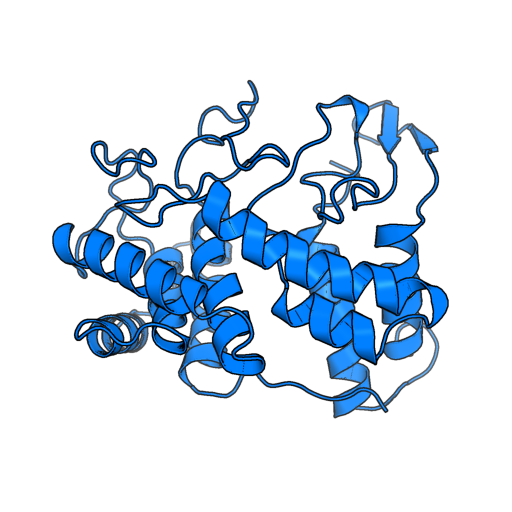1 8.892 1.00 95.50 231 ALA A CA 1
ATOM 1855 C C . ALA A 1 231 ? -18.260 -5.758 7.990 1.00 95.50 231 ALA A C 1
ATOM 1857 O O . ALA A 1 231 ? -18.009 -4.899 7.145 1.00 95.50 231 ALA A O 1
ATOM 1858 N N . LYS A 1 232 ? -19.520 -6.156 8.222 1.00 97.00 232 LYS A N 1
ATOM 1859 C CA . LYS A 1 232 ? -20.677 -5.623 7.481 1.00 97.00 232 LYS A CA 1
ATOM 1860 C C . LYS A 1 232 ? -20.929 -4.139 7.747 1.00 97.00 232 LYS A C 1
ATOM 1862 O O . LYS A 1 232 ? -21.353 -3.435 6.834 1.00 97.00 232 LYS A O 1
ATOM 1867 N N . ASN A 1 233 ? -20.661 -3.662 8.961 1.00 97.62 233 ASN A N 1
ATOM 1868 C CA . ASN A 1 233 ? -20.869 -2.266 9.338 1.00 97.62 233 ASN A CA 1
ATOM 1869 C C . ASN A 1 233 ? -19.905 -1.354 8.575 1.00 97.62 233 ASN A C 1
ATOM 1871 O O . ASN A 1 233 ? -20.327 -0.313 8.086 1.00 97.62 233 ASN A O 1
ATOM 1875 N N . TYR A 1 234 ? -18.648 -1.765 8.394 1.00 98.31 234 TYR A N 1
ATOM 1876 C CA . TYR A 1 234 ? -17.675 -0.993 7.616 1.00 98.31 234 TYR A CA 1
ATOM 1877 C C . TYR A 1 234 ? -18.011 -0.941 6.122 1.00 98.31 234 TYR A C 1
ATOM 1879 O O . TYR A 1 234 ? -17.907 0.118 5.504 1.00 98.31 234 TYR A O 1
ATOM 1887 N N . VAL A 1 235 ? -18.496 -2.044 5.541 1.00 98.38 235 VAL A N 1
ATOM 1888 C CA . VAL A 1 235 ? -18.999 -2.034 4.153 1.00 98.38 235 VAL A CA 1
ATOM 1889 C C . VAL A 1 235 ? -20.224 -1.122 4.020 1.00 98.38 235 VAL A C 1
ATOM 1891 O O . VAL A 1 235 ? -20.324 -0.366 3.055 1.00 98.38 235 VAL A O 1
ATOM 1894 N N . ALA A 1 236 ? -21.137 -1.148 4.996 1.00 98.44 236 ALA A N 1
ATOM 1895 C CA . ALA A 1 236 ? -22.292 -0.253 5.026 1.00 98.44 236 ALA A CA 1
ATOM 1896 C C . ALA A 1 236 ? -21.886 1.223 5.193 1.00 98.44 236 ALA A C 1
ATOM 1898 O O . ALA A 1 236 ? -22.486 2.087 4.558 1.00 98.44 236 ALA A O 1
ATOM 1899 N N . ALA A 1 237 ? -20.854 1.516 5.990 1.00 98.38 237 ALA A N 1
ATOM 1900 C CA . ALA A 1 237 ? -20.318 2.865 6.152 1.00 98.38 237 ALA A CA 1
ATOM 1901 C C . ALA A 1 237 ? -19.785 3.418 4.822 1.00 98.38 237 ALA A C 1
ATOM 1903 O O . ALA A 1 237 ? -20.167 4.517 4.432 1.00 98.38 237 ALA A O 1
ATOM 1904 N N . LEU A 1 238 ? -19.002 2.634 4.067 1.00 98.56 238 LEU A N 1
ATOM 1905 C CA . LEU A 1 238 ? -18.583 3.018 2.711 1.00 98.56 238 LEU A CA 1
ATOM 1906 C C . LEU A 1 238 ? -19.781 3.209 1.770 1.00 98.56 238 LEU A C 1
ATOM 1908 O O . LEU A 1 238 ? -19.819 4.181 1.021 1.00 98.56 238 LEU A O 1
ATOM 1912 N N . TRP A 1 239 ? -20.758 2.300 1.805 1.00 98.50 239 TRP A N 1
ATOM 1913 C CA . TRP A 1 239 ? -21.952 2.390 0.959 1.00 98.50 239 TRP A CA 1
ATOM 1914 C C . TRP A 1 239 ? -22.754 3.676 1.198 1.00 98.50 239 TRP A C 1
ATOM 1916 O O . TRP A 1 239 ? -23.255 4.280 0.251 1.00 98.50 239 TRP A O 1
ATOM 1926 N N . ASN A 1 240 ? -22.866 4.095 2.459 1.00 98.12 240 ASN A N 1
ATOM 1927 C CA . ASN A 1 240 ? -23.589 5.301 2.852 1.00 98.12 240 ASN A CA 1
ATOM 1928 C C . ASN A 1 240 ? -22.736 6.577 2.749 1.00 98.12 240 ASN A C 1
ATOM 1930 O O . ASN A 1 240 ? -23.290 7.677 2.788 1.00 98.12 240 ASN A O 1
ATOM 1934 N N . ALA A 1 241 ? -21.410 6.455 2.629 1.00 96.19 241 ALA A N 1
ATOM 1935 C CA . ALA A 1 241 ? -20.519 7.600 2.532 1.00 96.19 241 ALA A CA 1
ATOM 1936 C C . ALA A 1 241 ? -20.753 8.359 1.212 1.00 96.19 241 ALA A C 1
ATOM 1938 O O . ALA A 1 241 ? -20.768 7.750 0.132 1.00 96.19 241 ALA A O 1
ATOM 1939 N N . PRO A 1 242 ? -20.910 9.695 1.259 1.00 95.25 242 PRO A N 1
ATOM 1940 C CA . PRO A 1 242 ? -21.014 10.492 0.049 1.00 95.25 242 PRO A CA 1
ATOM 1941 C C . PRO A 1 242 ? -19.693 10.453 -0.723 1.00 95.25 242 PRO A C 1
ATOM 1943 O O . PRO A 1 242 ? -18.617 10.304 -0.144 1.00 95.25 242 PRO A O 1
ATOM 1946 N N . VAL A 1 243 ? -19.767 10.665 -2.038 1.00 95.69 243 VAL A N 1
ATOM 1947 C CA . VAL A 1 243 ? -18.562 10.846 -2.856 1.00 95.69 243 VAL A CA 1
ATOM 1948 C C . VAL A 1 243 ? -17.764 12.045 -2.312 1.00 95.69 243 VAL A C 1
ATOM 1950 O O . VAL A 1 243 ? -18.334 13.136 -2.193 1.00 95.69 243 VAL A O 1
ATOM 1953 N N . PRO A 1 244 ? -16.463 11.887 -1.996 1.00 93.69 244 PRO A N 1
ATOM 1954 C CA . PRO A 1 244 ? -15.646 12.981 -1.479 1.00 93.69 244 PRO A CA 1
ATOM 1955 C C . PRO A 1 244 ? -15.614 14.186 -2.429 1.00 93.69 244 PRO A C 1
ATOM 1957 O O . PRO A 1 244 ? -15.243 14.070 -3.596 1.00 93.69 244 PRO A O 1
ATOM 1960 N N . GLN A 1 245 ? -15.998 15.360 -1.922 1.00 92.50 245 GLN A N 1
ATOM 1961 C CA . GLN A 1 245 ? -16.161 16.588 -2.721 1.00 92.50 245 GLN A CA 1
ATOM 1962 C C . GLN A 1 245 ? -15.378 17.801 -2.188 1.00 92.50 245 GLN A C 1
ATOM 1964 O O . GLN A 1 245 ? -15.187 18.782 -2.912 1.00 92.50 245 GLN A O 1
ATOM 1969 N N . ILE A 1 246 ? -14.875 17.737 -0.950 1.00 88.62 246 ILE A N 1
ATOM 1970 C CA . ILE A 1 246 ? -14.151 18.835 -0.294 1.00 88.62 246 ILE A CA 1
ATOM 1971 C C . ILE A 1 246 ? -12.839 19.106 -1.038 1.00 88.62 246 ILE A C 1
ATOM 1973 O O . ILE A 1 246 ? -12.008 18.218 -1.171 1.00 88.62 246 ILE A O 1
ATOM 1977 N N . LEU A 1 247 ? -12.632 20.335 -1.527 1.00 82.81 247 LEU A N 1
ATOM 1978 C CA . LEU A 1 247 ? -11.536 20.684 -2.448 1.00 82.81 247 LEU A CA 1
ATOM 1979 C C . LEU A 1 247 ? -10.146 20.231 -1.983 1.00 82.81 247 LEU A C 1
ATOM 1981 O O . LEU A 1 247 ? -9.377 19.746 -2.809 1.00 82.81 247 LEU A O 1
ATOM 1985 N N . VAL A 1 248 ? -9.841 20.373 -0.695 1.00 83.12 248 VAL A N 1
ATOM 1986 C CA . VAL A 1 248 ? -8.513 20.054 -0.153 1.00 83.12 248 VAL A CA 1
ATOM 1987 C C . VAL A 1 248 ? -8.315 18.564 0.156 1.00 83.12 248 VAL A C 1
ATOM 1989 O O . VAL A 1 248 ? -7.179 18.128 0.279 1.00 83.12 248 VAL A O 1
ATOM 1992 N N . GLU A 1 249 ? -9.388 17.770 0.209 1.00 85.81 249 GLU A N 1
ATOM 1993 C CA . GLU A 1 249 ? -9.354 16.354 0.631 1.00 85.81 249 GLU A CA 1
ATOM 1994 C C . GLU A 1 249 ? -9.747 15.393 -0.498 1.00 85.81 249 GLU A C 1
ATOM 1996 O O . GLU A 1 249 ? -9.259 14.267 -0.570 1.00 85.81 249 GLU A O 1
ATOM 2001 N N . ARG A 1 250 ? -10.585 15.851 -1.439 1.00 94.06 250 ARG A N 1
ATOM 2002 C CA . ARG A 1 250 ? -11.249 15.019 -2.455 1.00 94.06 250 ARG A CA 1
ATOM 2003 C C . ARG A 1 250 ? -10.306 14.238 -3.362 1.00 94.06 250 ARG A C 1
ATOM 2005 O O . ARG A 1 250 ? -10.756 13.301 -4.007 1.00 94.06 250 ARG A O 1
ATOM 2012 N N . TYR A 1 251 ? -9.041 14.644 -3.477 1.00 96.75 251 TYR A N 1
ATOM 2013 C CA . TYR A 1 251 ? -8.066 13.901 -4.270 1.00 96.75 251 TYR A CA 1
ATOM 2014 C C . TYR A 1 251 ? -7.751 12.562 -3.603 1.00 96.75 251 TYR A C 1
ATOM 2016 O O . TYR A 1 251 ? -8.042 11.513 -4.172 1.00 96.75 251 TYR A O 1
ATOM 2024 N N . TYR A 1 252 ? -7.203 12.600 -2.388 1.00 97.12 252 TYR A N 1
ATOM 2025 C CA . TYR A 1 252 ? -6.777 11.389 -1.698 1.00 97.12 252 TYR A CA 1
ATOM 2026 C C . TYR A 1 252 ? -7.986 10.587 -1.213 1.00 97.12 252 TYR A C 1
ATOM 2028 O O . TYR A 1 252 ? -8.096 9.401 -1.521 1.00 97.12 252 TYR A O 1
ATOM 2036 N N . ASP A 1 253 ? -8.966 11.259 -0.600 1.00 97.56 253 ASP A N 1
ATOM 2037 C CA . ASP A 1 253 ? -10.212 10.620 -0.178 1.00 97.56 253 ASP A CA 1
ATOM 2038 C C . ASP A 1 253 ? -10.962 10.010 -1.362 1.00 97.56 253 ASP A C 1
ATOM 2040 O O . ASP A 1 253 ? -11.454 8.890 -1.269 1.00 97.56 253 ASP A O 1
ATOM 2044 N N . GLY A 1 254 ? -11.034 10.717 -2.493 1.00 97.88 254 GLY A N 1
ATOM 2045 C CA . GLY A 1 254 ? -11.736 10.243 -3.685 1.00 97.88 254 GLY A CA 1
ATOM 2046 C C . GLY A 1 254 ? -11.066 9.034 -4.336 1.00 97.88 254 GLY A C 1
ATOM 2047 O O . GLY A 1 254 ? -11.764 8.123 -4.784 1.00 97.88 254 GLY A O 1
ATOM 2048 N N . LEU A 1 255 ? -9.729 8.989 -4.367 1.00 97.75 255 LEU A N 1
ATOM 2049 C CA . LEU A 1 255 ? -8.989 7.833 -4.879 1.00 97.75 255 LEU A CA 1
ATOM 2050 C C . LEU A 1 255 ? -9.174 6.606 -3.981 1.00 97.75 255 LEU A C 1
ATOM 2052 O O . LEU A 1 255 ? -9.486 5.530 -4.497 1.00 97.75 255 LEU A O 1
ATOM 2056 N N . LEU A 1 256 ? -9.049 6.770 -2.659 1.00 98.56 256 LEU A N 1
ATOM 2057 C CA . LEU A 1 256 ? -9.307 5.692 -1.702 1.00 98.56 256 LEU A CA 1
ATOM 2058 C C . LEU A 1 256 ? -10.762 5.222 -1.785 1.00 98.56 256 LEU A C 1
ATOM 2060 O O . LEU A 1 256 ? -11.005 4.027 -1.910 1.00 98.56 256 LEU A O 1
ATOM 2064 N N . TYR A 1 257 ? -11.725 6.145 -1.839 1.00 98.50 257 TYR A N 1
ATOM 2065 C CA . TYR A 1 257 ? -13.143 5.839 -2.029 1.00 98.50 257 TYR A CA 1
ATOM 2066 C C . TYR A 1 257 ? -13.393 4.989 -3.278 1.00 98.50 257 TYR A C 1
ATOM 2068 O O . TYR A 1 257 ? -14.004 3.922 -3.194 1.00 98.50 257 TYR A O 1
ATOM 2076 N N . LEU A 1 258 ? -12.893 5.420 -4.440 1.00 98.44 258 LEU A N 1
ATOM 2077 C CA . LEU A 1 258 ? -13.105 4.700 -5.695 1.00 98.44 258 LEU A CA 1
ATOM 2078 C C . LEU A 1 258 ? -12.473 3.302 -5.663 1.00 98.44 258 LEU A C 1
ATOM 2080 O O . LEU A 1 258 ? -13.106 2.327 -6.078 1.00 98.44 258 LEU A O 1
ATOM 2084 N N . MET A 1 259 ? -11.243 3.193 -5.161 1.00 98.56 259 MET A N 1
ATOM 2085 C CA . MET A 1 259 ? -10.546 1.913 -5.029 1.00 98.56 259 MET A CA 1
ATOM 2086 C C . MET A 1 259 ? -11.280 0.973 -4.069 1.00 98.56 259 MET A C 1
ATOM 2088 O O . MET A 1 259 ? -11.539 -0.180 -4.417 1.00 98.56 259 MET A O 1
ATOM 2092 N N . SER A 1 260 ? -11.715 1.465 -2.911 1.00 98.75 260 SER A N 1
ATOM 2093 C CA . SER A 1 260 ? -12.475 0.679 -1.940 1.00 98.75 260 SER A CA 1
ATOM 2094 C C . SER A 1 260 ? -13.826 0.222 -2.475 1.00 98.75 260 SER A C 1
ATOM 2096 O O . SER A 1 260 ? -14.212 -0.923 -2.240 1.00 98.75 260 SER A O 1
ATOM 2098 N N . MET A 1 261 ? -14.519 1.053 -3.262 1.00 98.69 261 MET A N 1
ATOM 2099 C CA . MET A 1 261 ? -15.739 0.645 -3.965 1.00 98.69 261 MET A CA 1
ATOM 2100 C C . MET A 1 261 ? -15.465 -0.498 -4.947 1.00 98.69 261 MET A C 1
ATOM 2102 O O . MET A 1 261 ? -16.245 -1.451 -5.016 1.00 98.69 261 MET A O 1
ATOM 2106 N N . LEU A 1 262 ? -14.349 -0.466 -5.684 1.00 98.75 262 LEU A N 1
ATOM 2107 C CA . LEU A 1 262 ? -13.956 -1.565 -6.574 1.00 98.75 262 LEU A CA 1
ATOM 2108 C C . LEU A 1 262 ? -13.628 -2.848 -5.797 1.00 98.75 262 LEU A C 1
ATOM 2110 O O . LEU A 1 262 ? -14.038 -3.930 -6.225 1.00 98.75 262 LEU A O 1
ATOM 2114 N N . HIS A 1 263 ? -12.924 -2.739 -4.670 1.00 98.69 263 HIS A N 1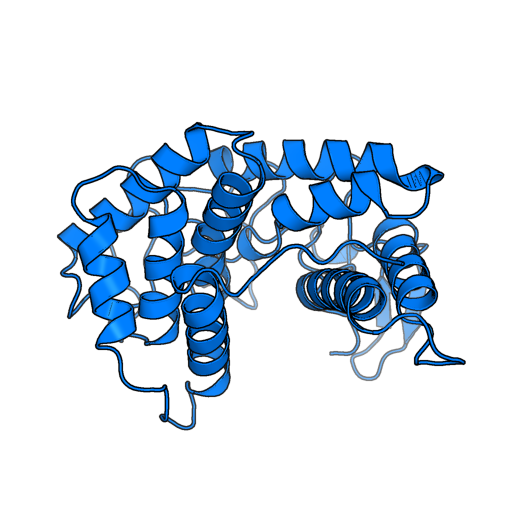
ATOM 2115 C CA . HIS A 1 263 ? -12.618 -3.871 -3.795 1.00 98.69 263 HIS A CA 1
ATOM 2116 C C . HIS A 1 263 ? -13.892 -4.494 -3.210 1.00 98.69 263 HIS A C 1
ATOM 2118 O O . HIS A 1 263 ? -14.174 -5.665 -3.464 1.00 98.69 263 HIS A O 1
ATOM 2124 N N . CYS A 1 264 ? -14.714 -3.704 -2.514 1.00 98.50 264 CYS A N 1
ATOM 2125 C CA . CYS A 1 264 ? -15.902 -4.189 -1.803 1.00 98.50 264 CYS A CA 1
ATOM 2126 C C . CYS A 1 264 ? -17.013 -4.684 -2.744 1.00 98.50 264 CYS A C 1
ATOM 2128 O O . CYS A 1 264 ? -17.818 -5.527 -2.361 1.00 98.50 264 CYS A O 1
ATOM 2130 N N . SER A 1 265 ? -17.053 -4.210 -3.995 1.00 98.31 265 SER A N 1
ATOM 2131 C CA . SER A 1 265 ? -17.993 -4.707 -5.014 1.00 98.31 265 SER A CA 1
ATOM 2132 C C . SER A 1 265 ? -17.499 -5.948 -5.773 1.00 98.31 265 SER A C 1
ATOM 2134 O O . SER A 1 265 ? -18.185 -6.433 -6.681 1.00 98.31 265 SER A O 1
ATOM 2136 N N . GLY A 1 266 ? -16.298 -6.455 -5.466 1.00 97.88 266 GLY A N 1
ATOM 2137 C CA . GLY A 1 266 ? -15.691 -7.581 -6.182 1.00 97.88 266 GLY A CA 1
ATOM 2138 C C . GLY A 1 266 ? -15.361 -7.257 -7.646 1.00 97.88 266 GLY A C 1
ATOM 2139 O O . GLY A 1 266 ? -15.425 -8.134 -8.521 1.00 97.88 266 GLY A O 1
ATOM 2140 N N . ARG A 1 267 ? -15.070 -5.984 -7.947 1.00 98.38 267 ARG A N 1
ATOM 2141 C CA . ARG A 1 267 ? -14.751 -5.474 -9.293 1.00 98.38 267 ARG A CA 1
ATOM 2142 C C . ARG A 1 267 ? -13.267 -5.162 -9.493 1.00 98.38 267 ARG A C 1
ATOM 2144 O O . ARG A 1 267 ? -12.839 -5.093 -10.646 1.00 98.38 267 ARG A O 1
ATOM 2151 N N . TYR A 1 268 ? -12.481 -5.070 -8.423 1.00 98.38 268 TYR A N 1
ATOM 2152 C CA . TYR A 1 268 ? -11.019 -5.102 -8.487 1.00 98.38 268 TYR A CA 1
ATOM 2153 C C . TYR A 1 268 ? -10.544 -6.561 -8.598 1.00 98.38 268 TYR A C 1
ATOM 2155 O O . TYR A 1 268 ? -10.704 -7.343 -7.663 1.00 98.38 268 TYR A O 1
ATOM 2163 N N . ARG A 1 269 ? -10.033 -6.968 -9.768 1.00 97.56 269 ARG A N 1
ATOM 2164 C CA . ARG A 1 269 ? -9.764 -8.380 -10.108 1.00 97.56 269 ARG A CA 1
ATOM 2165 C C . ARG A 1 269 ? -8.399 -8.565 -10.754 1.00 97.56 269 ARG A C 1
ATOM 2167 O O . ARG A 1 269 ? -7.869 -7.645 -11.369 1.00 97.56 269 ARG A O 1
ATOM 2174 N N . ILE A 1 270 ? -7.903 -9.795 -10.683 1.00 98.56 270 ILE A N 1
ATOM 2175 C CA . ILE A 1 270 ? -6.688 -10.241 -11.362 1.00 98.56 270 ILE A CA 1
ATOM 2176 C C . ILE A 1 270 ? -6.973 -10.402 -12.864 1.00 98.56 270 ILE A C 1
ATOM 2178 O O . ILE A 1 270 ? -7.847 -11.176 -13.257 1.00 98.56 270 ILE A O 1
ATOM 2182 N N . TYR A 1 271 ? -6.212 -9.700 -13.708 1.00 98.38 271 TYR A N 1
ATOM 2183 C CA . TYR A 1 271 ? -6.249 -9.847 -15.167 1.00 98.38 271 TYR A CA 1
ATOM 2184 C C . TYR A 1 271 ? -4.897 -10.356 -15.669 1.00 98.38 271 TYR A C 1
ATOM 2186 O O . TYR A 1 271 ? -3.956 -9.581 -15.809 1.00 98.38 271 TYR A O 1
ATOM 2194 N N . GLN A 1 272 ? -4.790 -11.661 -15.922 1.00 97.88 272 GLN A N 1
ATOM 2195 C CA . GLN A 1 272 ? -3.534 -12.275 -16.359 1.00 97.88 272 GLN A CA 1
ATOM 2196 C C . GLN A 1 272 ? -3.035 -11.670 -17.689 1.00 97.88 272 GLN A C 1
ATOM 2198 O O . GLN A 1 272 ? -3.819 -11.645 -18.641 1.00 97.88 272 GLN A O 1
ATOM 2203 N N . PRO A 1 273 ? -1.765 -11.216 -17.775 1.00 95.81 273 PRO A N 1
ATOM 2204 C CA . PRO A 1 273 ? -1.153 -10.713 -19.004 1.00 95.81 273 PRO A CA 1
ATOM 2205 C C . PRO A 1 273 ? -1.246 -11.708 -20.165 1.00 95.81 273 PRO A C 1
ATOM 2207 O O . PRO A 1 273 ? -1.155 -12.919 -19.949 1.00 95.81 273 PRO A O 1
ATOM 2210 N N . LYS A 1 274 ? -1.405 -11.177 -21.382 1.00 89.56 274 LYS A N 1
ATOM 2211 C CA . LYS A 1 274 ? -1.406 -11.937 -22.641 1.00 89.56 274 LYS A CA 1
ATOM 2212 C C . LYS A 1 274 ? -0.036 -11.920 -23.311 1.00 89.56 274 LYS A C 1
ATOM 2214 O O . LYS A 1 274 ? 0.660 -10.878 -23.219 1.00 89.56 274 LYS A O 1
#

Radius of gyration: 18.4 Å; Cα contacts (8 Å, |Δi|>4): 532; chains: 1; bounding box: 48×38×53 Å

Secondary structure (DSSP, 8-state):
--S--HHHHHHHHHHHHHHHHHH---SGGG-HHHHHHHHHHHHHHPPPEEEEETTEEEEE--SEETTTTEE-S-S-GGGT--B-GGG--HHHHHHHHHHS-TTTHHHHHHHHHHHHHHHHHHS-TTT----SSB-TTS-B--BTTBGGGGSB-TGGGTHHHHHHHHHHHH---THHHHHHHHHHHHHHHH-TTT--SEE-TTS--EEE----HHHHHHHHHGGGT--STTHHHHHHHHHHSPPP--TTTHHHHHHHHHHHHHHHTT-S------

Foldseek 3Di:
DPFDQVLVLLVLLQVLQLLLLPPNADDDPRRSLVVSQVSVCCLAAVDWDWDQDPVGIATFHHQADQVLLEGFRTRRVVQPTWHFLLSQALLSLCVCLVRYDVVCNVSSPSSSVSSLVLQVLQADLQQLFGFRIGGSRNQQDADPVCRSRNWRALSRLNNLLRLLSSCLVPVPHLVNQVSLQRNLVLCVVCPLQFAFHIAHRVRPDRPGRDPALLSLLSNLSSLSRHPDPCNVVSVVSLVPDDQDDPPVRNVNSNVSSVVSCCNSVVNPDDRGRD

Mean predicted aligned error: 2.8 Å